Protein AF-A0A9E0UKV6-F1 (afdb_monomer_lite)

Sequence (242 aa):
MTNITERGGQEDALAAANQRLAAHLHNSPLAVIEFDAQFRIARWTDGARRLFGWTAAEVLGRAIDELHWVHEDDRESVRQVVADMLGDTRPRTRSVNRNYRKDGSIVHCEWYNSVIYDAQGRLTSVLSQVLDVSERKRAEEELAQARRLAEERAAELETLLQAVPAAVWIAHDAEARTILGNRTASEWLGLPLGAQASLTAPEDTRPTHFRVRQGGRELRGEEMPVQRAARGTEVRDFDIEI

Secondary structure (DSSP, 8-state):
--SSHHHHHHHHHHHHHHHHHHHHHHS-SSEEEEEETTSBEEEE-HHHHHHH---HHHHTT-BSGGGT-B-GGGHHHHHHHHHHHHTTS-SEEEEEEEEE-TTS-EEEEEEEEEEEE-TTS-EEEEEEEEEE-HHHHHHHHHHHHHHHHHHHHHHHHHHHHHH-SS--EEE-STT---EEE-HHHHHHHTPPTT-B--TTS-TTT---S---EETTEEPPTTTSHHHHHHTT----S---B-

Radius of gyration: 34.5 Å; chains: 1; bounding box: 69×36×106 Å

Structure (mmCIF, N/CA/C/O backbone):
data_AF-A0A9E0UKV6-F1
#
_entry.id   AF-A0A9E0UKV6-F1
#
loop_
_atom_site.group_PDB
_atom_site.id
_atom_site.type_symbol
_atom_site.label_atom_id
_atom_site.label_alt_id
_atom_site.label_comp_id
_atom_site.label_asym_id
_atom_site.label_entity_id
_atom_site.label_seq_id
_atom_site.pdbx_PDB_ins_code
_atom_site.Cartn_x
_atom_site.Cartn_y
_atom_site.Cartn_z
_atom_site.occupancy
_atom_site.B_iso_or_equiv
_atom_site.auth_seq_id
_atom_site.auth_comp_id
_atom_site.auth_asym_id
_atom_site.auth_atom_id
_atom_site.pdbx_PDB_model_num
ATOM 1 N N . MET A 1 1 ? -10.893 12.868 61.918 1.00 47.53 1 MET A N 1
ATOM 2 C CA . MET A 1 1 ? -11.817 13.610 61.030 1.00 47.53 1 MET A CA 1
ATOM 3 C C . MET A 1 1 ? -11.102 13.923 59.709 1.00 47.53 1 MET A C 1
ATOM 5 O O . MET A 1 1 ? -11.127 15.053 59.251 1.00 47.53 1 MET A O 1
ATOM 9 N N . THR A 1 2 ? -10.435 12.924 59.111 1.00 48.56 2 THR A N 1
ATOM 10 C CA . THR A 1 2 ? -9.376 13.145 58.096 1.00 48.56 2 THR A CA 1
ATOM 11 C C . THR A 1 2 ? -9.565 12.287 56.838 1.00 48.56 2 THR A C 1
ATOM 13 O O . THR A 1 2 ? -8.645 12.146 56.059 1.00 48.56 2 THR A O 1
ATOM 16 N N . ASN A 1 3 ? -10.744 11.691 56.626 1.00 54.19 3 ASN A N 1
ATOM 17 C CA . ASN A 1 3 ? -10.948 10.701 55.553 1.00 54.19 3 ASN A CA 1
ATOM 18 C C . ASN A 1 3 ? -11.963 11.145 54.473 1.00 54.19 3 ASN A C 1
ATOM 20 O O . ASN A 1 3 ? -12.197 10.435 53.506 1.00 54.19 3 ASN A O 1
ATOM 24 N N . ILE A 1 4 ? -12.592 12.320 54.622 1.00 52.75 4 ILE A N 1
ATOM 25 C CA . ILE A 1 4 ? -13.633 12.794 53.683 1.00 52.75 4 ILE A CA 1
ATOM 26 C C . ILE A 1 4 ? -13.034 13.714 52.606 1.00 52.75 4 ILE A C 1
ATOM 28 O O . ILE A 1 4 ? -13.417 13.634 51.443 1.00 52.75 4 ILE A O 1
ATOM 32 N N . THR A 1 5 ? -12.049 14.541 52.961 1.00 54.66 5 THR A N 1
ATOM 33 C CA . THR A 1 5 ? -11.417 15.506 52.047 1.00 54.66 5 THR A CA 1
ATOM 34 C C . THR A 1 5 ? -10.466 14.854 51.037 1.00 54.66 5 THR A C 1
ATOM 36 O O . THR A 1 5 ? -10.408 15.296 49.894 1.00 54.66 5 THR A O 1
ATOM 39 N N . GLU A 1 6 ? -9.760 13.782 51.416 1.00 58.12 6 GLU A N 1
ATOM 40 C CA . GLU A 1 6 ? -8.875 13.042 50.496 1.00 58.12 6 GLU A CA 1
ATOM 41 C C . GLU A 1 6 ? -9.658 12.246 49.445 1.00 58.12 6 GLU A C 1
ATOM 43 O O . GLU A 1 6 ? -9.277 12.228 48.275 1.00 58.12 6 GLU A O 1
ATOM 48 N N . ARG A 1 7 ? -10.789 11.644 49.836 1.00 56.53 7 ARG A N 1
ATOM 49 C CA . ARG A 1 7 ? -11.652 10.888 48.921 1.00 56.53 7 ARG A CA 1
ATOM 50 C C . ARG A 1 7 ? -12.303 11.786 47.866 1.00 56.53 7 ARG A C 1
ATOM 52 O O . ARG A 1 7 ? -12.284 11.436 46.691 1.00 56.53 7 ARG A O 1
ATOM 59 N N . GLY A 1 8 ? -12.797 12.962 48.266 1.00 62.19 8 GLY A N 1
ATOM 60 C CA . GLY A 1 8 ? -13.357 13.943 47.327 1.00 62.19 8 GLY A CA 1
ATOM 61 C C . GLY A 1 8 ? -12.322 14.453 46.317 1.00 62.19 8 GLY A C 1
ATOM 62 O O . GLY A 1 8 ? -12.598 14.503 45.124 1.00 62.19 8 GLY A O 1
ATOM 63 N N . GLY A 1 9 ? -11.089 14.726 46.763 1.00 71.94 9 GLY A N 1
ATOM 64 C CA . GLY A 1 9 ? -10.007 15.158 45.870 1.00 71.94 9 GLY A CA 1
ATOM 65 C C . GLY A 1 9 ? -9.560 14.089 44.862 1.00 71.94 9 GLY A C 1
ATOM 66 O O . GLY A 1 9 ? -9.201 14.425 43.734 1.00 71.94 9 GLY A O 1
ATOM 67 N N . GLN A 1 10 ? -9.601 12.805 45.238 1.00 68.69 10 GLN A N 1
ATOM 68 C CA . GLN A 1 10 ? -9.301 11.692 44.328 1.00 68.69 10 GLN A CA 1
ATOM 69 C C . GLN A 1 10 ? -10.413 11.458 43.299 1.00 68.69 10 GLN A C 1
ATOM 71 O O . GLN A 1 10 ? -10.112 11.230 42.128 1.00 68.69 10 GLN A O 1
ATOM 76 N N . GLU A 1 11 ? -11.680 11.533 43.713 1.00 73.75 11 GLU A N 1
ATOM 77 C CA . GLU A 1 11 ? -12.834 11.380 42.818 1.00 73.75 11 GLU A CA 1
ATOM 78 C C . GLU A 1 11 ? -12.885 12.519 41.779 1.00 73.75 11 GLU A C 1
ATOM 80 O O . GLU A 1 11 ? -13.039 12.249 40.585 1.00 73.75 11 GLU A O 1
ATOM 85 N N . ASP A 1 12 ? -12.623 13.763 42.190 1.00 77.00 12 ASP A N 1
ATOM 86 C CA . ASP A 1 12 ? -12.566 14.921 41.287 1.00 77.00 12 ASP A CA 1
ATOM 87 C C . ASP A 1 12 ? -11.371 14.860 40.321 1.00 77.00 12 ASP A C 1
ATOM 89 O O . ASP A 1 12 ? -11.506 15.139 39.125 1.00 77.00 12 ASP A O 1
ATOM 93 N N . ALA A 1 13 ? -10.193 14.449 40.805 1.00 73.69 13 ALA A N 1
ATOM 94 C CA . ALA A 1 13 ? -9.012 14.277 39.960 1.00 73.69 13 ALA A CA 1
ATOM 95 C C . ALA A 1 13 ? -9.211 13.164 38.918 1.00 73.69 13 ALA A C 1
ATOM 97 O O . ALA A 1 13 ? -8.809 13.319 37.760 1.00 73.69 13 ALA A O 1
ATOM 98 N N . LEU A 1 14 ? -9.865 12.063 39.304 1.00 75.44 14 LEU A N 1
ATOM 99 C CA . LEU A 1 14 ? -10.206 10.965 38.403 1.00 75.44 14 LEU A CA 1
ATOM 100 C C . LEU A 1 14 ? -11.241 11.399 37.358 1.00 75.44 14 LEU A C 1
ATOM 102 O O . LEU A 1 14 ? -11.077 11.102 36.173 1.00 75.44 14 LEU A O 1
ATOM 106 N N . ALA A 1 15 ? -12.270 12.143 37.767 1.00 75.94 15 ALA A N 1
ATOM 107 C CA . ALA A 1 15 ? -13.271 12.691 36.859 1.00 75.94 15 ALA A CA 1
ATOM 108 C C . ALA A 1 15 ? -12.639 13.644 35.830 1.00 75.94 15 ALA A C 1
ATOM 110 O O . ALA A 1 15 ? -12.872 13.494 34.628 1.00 75.94 15 ALA A O 1
ATOM 111 N N . ALA A 1 16 ? -11.772 14.560 36.272 1.00 73.00 16 ALA A N 1
ATOM 112 C CA . ALA A 1 16 ? -11.066 15.489 35.393 1.00 73.00 16 ALA A CA 1
ATOM 113 C C . ALA A 1 16 ? -10.114 14.769 34.419 1.00 73.00 16 ALA A C 1
ATOM 115 O O . ALA A 1 16 ? -10.070 15.100 33.230 1.00 73.00 16 ALA A O 1
ATOM 116 N N . ALA A 1 17 ? -9.376 13.756 34.889 1.00 70.31 17 ALA A N 1
ATOM 117 C CA . ALA A 1 17 ? -8.504 12.942 34.043 1.00 70.31 17 ALA A CA 1
ATOM 118 C C . ALA A 1 17 ? -9.301 12.167 32.979 1.00 70.31 17 ALA A C 1
ATOM 120 O O . ALA A 1 17 ? -8.947 12.202 31.797 1.00 70.31 17 ALA A O 1
ATOM 121 N N . ASN A 1 18 ? -10.417 11.545 33.369 1.00 73.31 18 ASN A N 1
ATOM 122 C CA . ASN A 1 18 ? -11.315 10.840 32.453 1.00 73.31 18 ASN A CA 1
ATOM 123 C C . ASN A 1 18 ? -11.929 11.780 31.414 1.00 73.31 18 ASN A C 1
ATOM 125 O O . ASN A 1 18 ? -11.996 11.435 30.234 1.00 73.31 18 ASN A O 1
ATOM 129 N N . GLN A 1 19 ? -12.328 12.985 31.821 1.00 70.94 19 GLN A N 1
ATOM 130 C CA . GLN A 1 19 ? -12.880 13.986 30.913 1.00 70.94 19 GLN A CA 1
ATOM 131 C C . GLN A 1 19 ? -11.836 14.447 29.886 1.00 70.94 19 GLN A C 1
ATOM 133 O O . GLN A 1 19 ? -12.142 14.579 28.699 1.00 70.94 19 GLN A O 1
ATOM 138 N N . ARG A 1 20 ? -10.578 14.617 30.311 1.00 71.19 20 ARG A N 1
ATOM 139 C CA . ARG A 1 20 ? -9.463 14.991 29.430 1.00 71.19 20 ARG A CA 1
ATOM 140 C C . ARG A 1 20 ? -9.133 13.886 28.426 1.00 71.19 20 ARG A C 1
ATOM 142 O O . ARG A 1 20 ? -9.003 14.163 27.236 1.00 71.19 20 ARG A O 1
ATOM 149 N N . LEU A 1 21 ? -9.065 12.634 28.880 1.00 68.31 21 LEU A N 1
ATOM 150 C CA . LEU A 1 21 ? -8.882 11.469 28.007 1.00 68.31 21 LEU A CA 1
ATOM 151 C C . LEU A 1 21 ? -10.038 11.330 27.009 1.00 68.31 21 LEU A C 1
ATOM 153 O O . LEU A 1 21 ? -9.803 11.136 25.817 1.00 68.31 21 LEU A O 1
ATOM 157 N N . ALA A 1 22 ? -11.281 11.501 27.465 1.00 66.88 22 ALA A N 1
ATOM 158 C CA . ALA A 1 22 ? -12.452 11.468 26.599 1.00 66.88 22 ALA A CA 1
ATOM 159 C C . ALA A 1 22 ? -12.400 12.559 25.519 1.00 66.88 22 ALA A C 1
ATOM 161 O O . ALA A 1 22 ? -12.694 12.258 24.365 1.00 66.88 22 ALA A O 1
ATOM 162 N N . ALA A 1 23 ? -11.975 13.781 25.860 1.00 63.56 23 ALA A N 1
ATOM 163 C CA . ALA A 1 23 ? -11.826 14.879 24.905 1.00 63.56 23 ALA A CA 1
ATOM 164 C C . ALA A 1 23 ? -10.747 14.596 23.843 1.00 63.56 23 ALA A C 1
ATOM 166 O O . ALA A 1 23 ? -10.981 14.819 22.655 1.00 63.56 23 ALA A O 1
ATOM 167 N N . HIS A 1 24 ? -9.593 14.049 24.241 1.00 64.12 24 HIS A N 1
ATOM 168 C CA . HIS A 1 24 ? -8.540 13.659 23.297 1.00 64.12 24 HIS A CA 1
ATOM 169 C C . HIS A 1 24 ? -8.987 12.539 22.349 1.00 64.12 24 HIS A C 1
ATOM 171 O O . HIS A 1 24 ? -8.683 12.591 21.160 1.00 64.12 24 HIS A O 1
ATOM 177 N N . LEU A 1 25 ? -9.759 11.567 22.844 1.00 63.19 25 LEU A N 1
ATOM 178 C CA . LEU A 1 25 ? -10.337 10.514 22.006 1.00 63.19 25 LEU A CA 1
ATOM 179 C C . LEU A 1 25 ? -11.419 11.051 21.057 1.00 63.19 25 LEU A C 1
ATOM 181 O O . LEU A 1 25 ? -11.515 10.584 19.927 1.00 63.19 25 LEU A O 1
ATOM 185 N N . HIS A 1 26 ? -12.226 12.025 21.490 1.00 58.97 26 HIS A N 1
ATOM 186 C CA . HIS A 1 26 ? -13.313 12.585 20.678 1.00 58.97 26 HIS A CA 1
ATOM 187 C C . HIS A 1 26 ? -12.812 13.491 19.544 1.00 58.97 26 HIS A C 1
ATOM 189 O O . HIS A 1 26 ? -13.389 13.492 18.459 1.00 58.97 26 HIS A O 1
ATOM 195 N N . ASN A 1 27 ? -11.713 14.215 19.778 1.00 59.09 27 ASN A N 1
ATOM 196 C CA . ASN A 1 27 ? -11.061 15.058 18.771 1.00 59.09 27 ASN A CA 1
ATOM 197 C C . ASN A 1 27 ? -10.031 14.302 17.919 1.00 59.09 27 ASN A C 1
ATOM 199 O O . ASN A 1 27 ? -9.416 14.898 17.035 1.00 59.09 27 ASN A O 1
ATOM 203 N N . SER A 1 28 ? -9.824 13.006 18.171 1.00 62.47 28 SER A N 1
ATOM 204 C CA . SER A 1 28 ? -8.948 12.192 17.337 1.00 62.47 28 SER A CA 1
ATOM 205 C C . SER A 1 28 ? -9.582 12.000 15.953 1.00 62.47 28 SER A C 1
ATOM 207 O O . SER A 1 28 ? -10.763 11.647 15.858 1.00 62.47 28 SER A O 1
ATOM 209 N N . PRO A 1 29 ? -8.831 12.194 14.854 1.00 66.00 29 PRO A N 1
ATOM 210 C CA . PRO A 1 29 ? -9.311 11.845 13.520 1.00 66.00 29 PRO A CA 1
ATOM 211 C C . PRO A 1 29 ? -9.510 10.329 13.361 1.00 66.00 29 PRO A C 1
ATOM 213 O O . PRO A 1 29 ? -10.209 9.907 12.441 1.00 66.00 29 PRO A O 1
ATOM 216 N N . LEU A 1 30 ? -8.935 9.524 14.262 1.00 83.56 30 LEU A N 1
ATOM 217 C CA . LEU A 1 30 ? -9.054 8.071 14.265 1.00 83.56 30 LEU A CA 1
ATOM 218 C C . LEU A 1 30 ? -10.432 7.621 14.752 1.00 83.56 30 LEU A C 1
ATOM 220 O O . LEU A 1 30 ? -11.001 8.157 15.707 1.00 83.56 30 LEU A O 1
ATOM 224 N N . ALA A 1 31 ? -10.949 6.576 14.116 1.00 93.44 31 ALA A N 1
ATOM 225 C CA . ALA A 1 31 ? -12.103 5.864 14.631 1.00 93.44 31 ALA A CA 1
ATOM 226 C C . ALA A 1 31 ? -11.693 5.081 15.881 1.00 93.44 31 ALA A C 1
ATOM 228 O O . ALA A 1 31 ? -10.657 4.419 15.894 1.00 93.44 31 ALA A O 1
ATOM 229 N N . VAL A 1 32 ? -12.506 5.163 16.933 1.00 94.00 32 VAL A N 1
ATOM 230 C CA . VAL A 1 32 ? -12.277 4.431 18.180 1.00 94.00 32 VAL A CA 1
ATOM 231 C C . VAL A 1 32 ? -13.549 3.686 18.537 1.00 94.00 32 VAL A C 1
ATOM 233 O O . VAL A 1 32 ? -14.640 4.266 18.569 1.00 94.00 32 VAL A O 1
ATOM 236 N N . ILE A 1 33 ? -13.391 2.394 18.788 1.00 95.12 33 ILE A N 1
ATOM 237 C CA . ILE A 1 33 ? -14.469 1.466 19.101 1.00 95.12 33 ILE A CA 1
ATOM 238 C C . ILE A 1 33 ? -14.057 0.701 20.349 1.00 95.12 33 ILE A C 1
ATOM 240 O O . ILE A 1 33 ? -12.916 0.256 20.457 1.00 95.12 33 ILE A O 1
ATOM 244 N N . GLU A 1 34 ? -14.972 0.569 21.299 1.00 95.44 34 GLU A N 1
ATOM 245 C CA . GLU A 1 34 ? -14.769 -0.279 22.471 1.00 95.44 34 GLU A CA 1
ATOM 246 C C . GLU A 1 34 ? -15.778 -1.414 22.433 1.00 95.44 34 GLU A C 1
ATOM 248 O O . GLU A 1 34 ? -16.964 -1.175 22.191 1.00 95.44 34 GLU A O 1
ATOM 253 N N . PHE A 1 35 ? -15.303 -2.629 22.676 1.00 94.94 35 PHE A N 1
ATOM 254 C CA . PHE A 1 35 ? -16.130 -3.816 22.824 1.00 94.94 35 PHE A CA 1
ATOM 255 C C . PHE A 1 35 ? -16.146 -4.249 24.286 1.00 94.94 35 PHE A C 1
ATOM 257 O O . PHE A 1 35 ? -15.109 -4.196 24.945 1.00 94.94 35 PHE A O 1
ATOM 264 N N . ASP A 1 36 ? -17.298 -4.675 24.793 1.00 94.19 36 ASP A N 1
ATOM 265 C CA . ASP A 1 36 ? -17.401 -5.264 26.127 1.00 94.19 36 ASP A CA 1
ATOM 266 C C . ASP A 1 36 ? -16.810 -6.687 26.179 1.00 94.19 36 ASP A C 1
ATOM 268 O O . ASP A 1 36 ? -16.331 -7.238 25.184 1.00 94.19 36 ASP A O 1
ATOM 272 N N . ALA A 1 37 ? -16.855 -7.306 27.359 1.00 90.69 37 ALA A N 1
ATOM 273 C CA . ALA A 1 37 ? -16.376 -8.669 27.575 1.00 90.69 37 ALA A CA 1
ATOM 274 C C . ALA A 1 37 ? -17.135 -9.745 26.764 1.00 90.69 37 ALA A C 1
ATOM 276 O O . ALA A 1 37 ? -16.675 -10.883 26.682 1.00 90.69 37 ALA A O 1
ATOM 277 N N . GLN A 1 38 ? -18.286 -9.412 26.169 1.00 89.50 38 GLN A N 1
ATOM 278 C CA . GLN A 1 38 ? -19.060 -10.273 25.270 1.00 89.50 38 GLN A CA 1
ATOM 279 C C . GLN A 1 38 ? -18.836 -9.917 23.791 1.00 89.50 38 GLN A C 1
ATOM 281 O O . GLN A 1 38 ? -19.559 -10.417 22.928 1.00 89.50 38 GLN A O 1
ATOM 286 N N . PHE A 1 39 ? -17.841 -9.077 23.486 1.00 89.44 39 PHE A N 1
ATOM 287 C CA . PHE A 1 39 ? -17.540 -8.581 22.141 1.00 89.44 39 PHE A CA 1
ATOM 288 C C . PHE A 1 39 ? -18.695 -7.818 21.479 1.00 89.44 39 PHE A C 1
ATOM 290 O O . PHE A 1 39 ? -18.803 -7.754 20.250 1.00 89.44 39 PHE A O 1
ATOM 297 N N . ARG A 1 40 ? -19.555 -7.196 22.289 1.00 93.56 40 ARG A N 1
ATOM 298 C CA . ARG A 1 40 ? -20.586 -6.274 21.811 1.00 93.56 40 ARG A CA 1
ATOM 299 C C . ARG A 1 40 ? -20.059 -4.851 21.856 1.00 93.56 40 ARG A C 1
ATOM 301 O O . ARG A 1 40 ? -19.271 -4.494 22.726 1.00 93.56 40 ARG A O 1
ATOM 308 N N . ILE A 1 41 ? -20.477 -4.024 20.903 1.00 96.38 41 ILE A N 1
ATOM 309 C CA . ILE A 1 41 ? -19.995 -2.642 20.803 1.00 96.38 41 ILE A CA 1
ATOM 310 C C . ILE A 1 41 ? -20.514 -1.839 22.005 1.00 96.38 41 ILE A C 1
ATOM 312 O O . ILE A 1 41 ? -21.706 -1.562 22.109 1.00 96.38 41 ILE A O 1
ATOM 316 N N . ALA A 1 42 ? -19.612 -1.439 22.896 1.00 96.19 42 ALA A N 1
ATOM 317 C CA . ALA A 1 42 ? -19.893 -0.633 24.082 1.00 96.19 42 ALA A CA 1
ATOM 318 C C . ALA A 1 42 ? -19.661 0.866 23.837 1.00 96.19 42 ALA A C 1
ATOM 320 O O . ALA A 1 42 ? -20.292 1.712 24.473 1.00 96.19 42 ALA A O 1
ATOM 321 N N . ARG A 1 43 ? -18.778 1.215 22.892 1.00 94.50 43 ARG A N 1
ATOM 322 C CA . ARG A 1 43 ? -18.482 2.608 22.536 1.00 94.50 43 ARG A CA 1
ATOM 323 C C . ARG A 1 43 ? -18.258 2.775 21.043 1.00 94.50 43 ARG A C 1
ATOM 325 O O . ARG A 1 43 ? -17.583 1.969 20.412 1.00 94.50 43 ARG A O 1
ATOM 332 N N . TRP A 1 44 ? -18.761 3.888 20.515 1.00 94.75 44 TRP A N 1
ATOM 333 C CA . TRP A 1 44 ? -18.648 4.262 19.109 1.00 94.75 44 TRP A CA 1
ATOM 334 C C . TRP A 1 44 ? -18.383 5.765 18.983 1.00 94.75 44 TRP A C 1
ATOM 336 O O . TRP A 1 44 ? -19.252 6.572 19.314 1.00 94.75 44 TRP A O 1
ATOM 346 N N . THR A 1 45 ? -17.178 6.166 18.564 1.00 93.38 45 THR A N 1
ATOM 347 C CA . THR A 1 45 ? -16.850 7.595 18.412 1.00 93.38 45 THR A CA 1
ATOM 348 C C . THR A 1 45 ? -17.367 8.187 17.103 1.00 93.38 45 THR A C 1
ATOM 350 O O . THR A 1 45 ? -17.684 7.481 16.146 1.00 93.38 45 THR A O 1
ATOM 353 N N . ASP A 1 46 ? -17.382 9.519 17.021 1.00 91.06 46 ASP A N 1
ATOM 354 C CA . ASP A 1 46 ? -17.690 10.229 15.779 1.00 91.06 46 ASP A CA 1
ATOM 355 C C . ASP A 1 46 ? -16.725 9.883 14.633 1.00 91.06 46 ASP A C 1
ATOM 357 O O . ASP A 1 46 ? -17.130 9.871 13.470 1.00 91.06 46 ASP A O 1
ATOM 361 N N . GLY A 1 47 ? -15.467 9.547 14.943 1.00 92.25 47 GLY A N 1
ATOM 362 C CA . GLY A 1 47 ? -14.522 9.004 13.965 1.00 92.25 47 GLY A CA 1
ATOM 363 C C . GLY A 1 47 ? -15.009 7.688 13.356 1.00 92.25 47 GLY A C 1
ATOM 364 O O . GLY A 1 47 ? -14.992 7.541 12.136 1.00 92.25 47 GLY A O 1
ATOM 365 N N . ALA A 1 48 ? -15.530 6.768 14.176 1.00 94.44 48 ALA A N 1
ATOM 366 C CA . ALA A 1 48 ? -16.093 5.502 13.703 1.00 94.44 48 ALA A CA 1
ATOM 367 C C . ALA A 1 48 ? -17.359 5.720 12.858 1.00 94.44 48 ALA A C 1
ATOM 369 O O . ALA A 1 48 ? -17.509 5.108 11.800 1.00 94.44 48 ALA A O 1
ATOM 370 N N . ARG A 1 49 ? -18.220 6.668 13.253 1.00 94.50 49 ARG A N 1
ATOM 371 C CA . ARG A 1 49 ? -19.383 7.077 12.448 1.00 94.50 49 ARG A CA 1
ATOM 372 C C . ARG A 1 49 ? -18.978 7.608 11.076 1.00 94.50 49 ARG A C 1
ATOM 374 O O . ARG A 1 49 ? -19.588 7.218 10.087 1.00 94.50 49 ARG A O 1
ATOM 381 N N . ARG A 1 50 ? -17.968 8.482 10.996 1.00 93.56 50 ARG A N 1
ATOM 382 C CA . ARG A 1 50 ? -17.467 9.005 9.711 1.00 93.56 50 ARG A CA 1
ATOM 383 C C . ARG A 1 50 ? -16.857 7.906 8.843 1.00 93.56 50 ARG A C 1
ATOM 385 O O . ARG A 1 50 ? -17.095 7.897 7.644 1.00 93.56 50 ARG A O 1
ATOM 392 N N . LEU A 1 51 ? -16.100 6.991 9.449 1.00 94.50 51 LEU A N 1
ATOM 393 C CA . LEU A 1 51 ? -15.407 5.921 8.735 1.00 94.50 51 LEU A CA 1
ATOM 394 C C . LEU A 1 51 ? -16.368 4.864 8.172 1.00 94.50 51 LEU A C 1
ATOM 396 O O . LEU A 1 51 ? -16.257 4.490 7.005 1.00 94.50 51 LEU A O 1
ATOM 400 N N . PHE A 1 52 ? -17.309 4.389 8.992 1.00 95.38 52 PHE A N 1
ATOM 401 C CA . PHE A 1 52 ? -18.173 3.254 8.649 1.00 95.38 52 PHE A CA 1
ATOM 402 C C . PHE A 1 52 ? -19.603 3.642 8.257 1.00 95.38 52 PHE A C 1
ATOM 404 O O . PHE A 1 52 ? -20.336 2.807 7.734 1.00 95.38 52 PHE A O 1
ATOM 411 N N . GLY A 1 53 ? -20.033 4.879 8.514 1.00 95.44 53 GLY A N 1
ATOM 412 C CA . GLY A 1 53 ? -21.368 5.382 8.165 1.00 95.44 53 GLY A CA 1
ATOM 413 C C . GLY A 1 53 ? -22.494 4.986 9.129 1.00 95.44 53 GLY A C 1
ATOM 414 O O . GLY A 1 53 ? -23.616 5.473 8.988 1.00 95.44 53 GLY A O 1
ATOM 415 N N . TRP A 1 54 ? -22.217 4.140 10.123 1.00 95.50 54 TRP A N 1
ATOM 416 C CA . TRP A 1 54 ? -23.185 3.750 11.150 1.00 95.50 54 TRP A CA 1
ATOM 417 C C . TRP A 1 54 ? -23.220 4.745 12.307 1.00 95.50 54 TRP A C 1
ATOM 419 O O . TRP A 1 54 ? -22.185 5.241 12.763 1.00 95.50 54 TRP A O 1
ATOM 429 N N . THR A 1 55 ? -24.415 5.024 12.818 1.00 95.69 55 THR A N 1
ATOM 430 C CA . THR A 1 55 ? -24.575 5.817 14.042 1.00 95.69 55 THR A CA 1
ATOM 431 C C . THR A 1 55 ? -24.399 4.940 15.279 1.00 95.69 55 THR A C 1
ATOM 433 O O . THR A 1 55 ? -24.659 3.741 15.236 1.00 95.69 55 THR A O 1
ATOM 436 N N . ALA A 1 56 ? -24.011 5.538 16.411 1.00 95.31 56 ALA A N 1
ATOM 437 C CA . ALA A 1 56 ? -23.878 4.807 17.673 1.00 95.31 56 ALA A CA 1
ATOM 438 C C . ALA A 1 56 ? -25.181 4.075 18.056 1.00 95.31 56 ALA A C 1
ATOM 440 O O . ALA A 1 56 ? -25.144 2.916 18.453 1.00 95.31 56 ALA A O 1
ATOM 441 N N . ALA A 1 57 ? -26.340 4.709 17.846 1.00 96.00 57 ALA A N 1
ATOM 442 C CA . ALA A 1 57 ? -27.649 4.120 18.134 1.00 96.00 57 ALA A CA 1
ATOM 443 C C . ALA A 1 57 ? -27.945 2.833 17.338 1.00 96.00 57 ALA A C 1
ATOM 445 O O . ALA A 1 57 ? -28.739 2.013 17.783 1.00 96.00 57 ALA A O 1
ATOM 446 N N . GLU A 1 58 ? -27.315 2.640 16.177 1.00 94.88 58 GLU A N 1
ATOM 447 C CA . GLU A 1 58 ? -27.538 1.473 15.312 1.00 94.88 58 GLU A CA 1
ATOM 448 C C . GLU A 1 58 ? -26.632 0.282 15.644 1.00 94.88 58 GLU A C 1
ATOM 450 O O . GLU A 1 58 ? -26.908 -0.836 15.197 1.00 94.88 58 GLU A O 1
ATOM 455 N N . VAL A 1 59 ? -25.539 0.523 16.377 1.00 96.19 59 VAL A N 1
ATOM 456 C CA . VAL A 1 59 ? -24.458 -0.457 16.579 1.00 96.19 59 VAL A CA 1
ATOM 457 C C . VAL A 1 59 ? -24.199 -0.797 18.040 1.00 96.19 59 VAL A C 1
ATOM 459 O O . VAL A 1 59 ? -23.738 -1.900 18.315 1.00 96.19 59 VAL A O 1
ATOM 462 N N . LEU A 1 60 ? -24.499 0.104 18.981 1.00 96.44 60 LEU A N 1
ATOM 463 C CA . LEU A 1 60 ? -24.289 -0.153 20.406 1.00 96.44 60 LEU A CA 1
ATOM 464 C C . LEU A 1 60 ? -25.057 -1.407 20.860 1.00 96.44 60 LEU A C 1
ATOM 466 O O . LEU A 1 60 ? -26.226 -1.593 20.528 1.00 96.44 60 LEU A O 1
ATOM 470 N N . GLY A 1 61 ? -24.381 -2.276 21.612 1.00 95.00 61 GLY A N 1
ATOM 471 C CA . GLY A 1 61 ? -24.904 -3.552 22.107 1.00 95.00 61 GLY A CA 1
ATOM 472 C C . GLY A 1 61 ? -24.935 -4.691 21.080 1.00 95.00 61 GLY A C 1
ATOM 473 O O . GLY A 1 61 ? -25.228 -5.831 21.446 1.00 95.00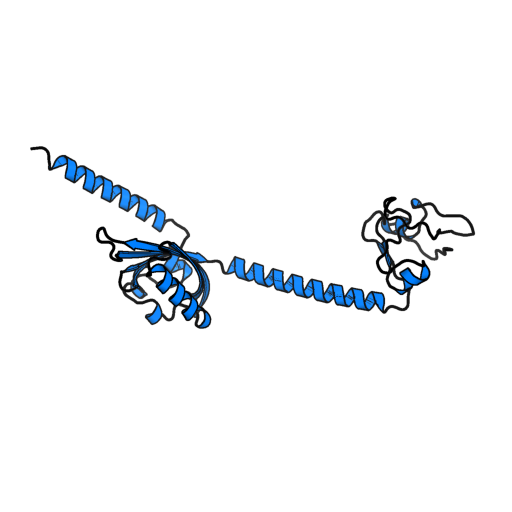 61 GLY A O 1
ATOM 474 N N . ARG A 1 62 ? -24.609 -4.437 19.809 1.00 94.94 62 ARG A N 1
ATOM 475 C CA . ARG A 1 62 ? -24.573 -5.479 18.772 1.00 94.94 62 ARG A CA 1
ATOM 476 C C . ARG A 1 62 ? -23.217 -6.160 18.725 1.00 94.94 62 ARG A C 1
ATOM 478 O O . ARG A 1 62 ? -22.185 -5.528 18.962 1.00 94.94 62 ARG A O 1
ATOM 485 N N . ALA A 1 63 ? -23.228 -7.447 18.400 1.00 89.06 63 ALA A N 1
ATOM 486 C CA . ALA A 1 63 ? -22.006 -8.174 18.082 1.00 89.06 63 ALA A CA 1
ATOM 487 C C . ALA A 1 63 ? -21.548 -7.849 16.650 1.00 89.06 63 ALA A C 1
ATOM 489 O O . ALA A 1 63 ? -22.363 -7.551 15.775 1.00 89.06 63 ALA A O 1
ATOM 490 N N . ILE A 1 64 ? -20.242 -7.944 16.398 1.00 81.12 64 ILE A N 1
ATOM 491 C CA . ILE A 1 64 ? -19.640 -7.690 15.075 1.00 81.12 64 ILE A CA 1
ATOM 492 C C . ILE A 1 64 ? -20.275 -8.567 13.982 1.00 81.12 64 ILE A C 1
ATOM 494 O O . ILE A 1 64 ? -20.575 -8.083 12.887 1.00 81.12 64 ILE A O 1
ATOM 498 N N . ASP A 1 65 ? -20.528 -9.838 14.297 1.00 82.56 65 ASP A N 1
ATOM 499 C CA . ASP A 1 65 ? -21.090 -10.805 13.352 1.00 82.56 65 ASP A CA 1
ATOM 500 C C . ASP A 1 65 ? -22.539 -10.468 12.960 1.00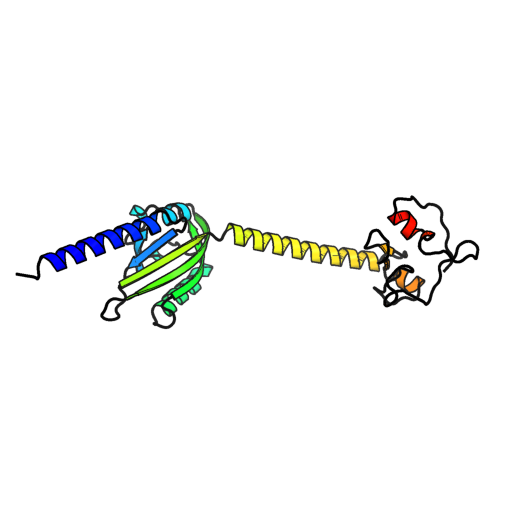 82.56 65 ASP A C 1
ATOM 502 O O . ASP A 1 65 ? -22.922 -10.656 11.807 1.00 82.56 65 ASP A O 1
ATOM 506 N N . GLU A 1 66 ? -23.324 -9.876 13.871 1.00 88.12 66 GLU A N 1
ATOM 507 C CA . GLU A 1 66 ? -24.711 -9.442 13.617 1.00 88.12 66 GLU A CA 1
ATOM 508 C C . GLU A 1 66 ? -24.795 -8.283 12.606 1.00 88.12 66 GLU A C 1
ATOM 510 O O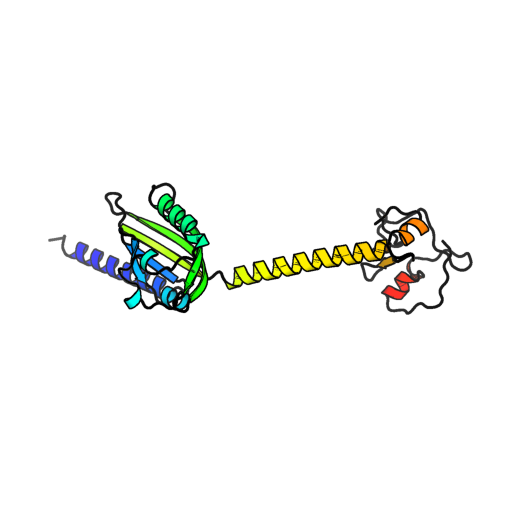 . GLU A 1 66 ? -25.875 -7.970 12.098 1.00 88.12 66 GLU A O 1
ATOM 515 N N . LEU A 1 67 ? -23.681 -7.591 12.356 1.00 85.88 67 LEU A N 1
ATOM 516 C CA . LEU A 1 67 ? -23.589 -6.459 11.434 1.00 85.88 67 LEU A CA 1
ATOM 517 C C . LEU A 1 67 ? -23.086 -6.865 10.042 1.00 85.88 67 LEU A C 1
ATOM 519 O O . LEU A 1 67 ? -23.091 -6.024 9.147 1.00 85.88 67 LEU A O 1
ATOM 523 N N . HIS A 1 68 ? -22.622 -8.110 9.859 1.00 87.06 68 HIS A N 1
ATOM 524 C CA . HIS A 1 68 ? -21.881 -8.540 8.663 1.00 87.06 68 HIS A CA 1
ATOM 525 C C . HIS A 1 68 ? -20.772 -7.550 8.267 1.00 87.06 68 HIS A C 1
ATOM 527 O O . HIS A 1 68 ? -20.524 -7.289 7.095 1.00 87.06 68 HIS A O 1
ATOM 533 N N . TRP A 1 69 ? -20.119 -6.968 9.270 1.00 91.38 69 TRP A N 1
ATOM 534 C CA . TRP A 1 69 ? -19.257 -5.803 9.106 1.00 91.38 69 TRP A CA 1
ATOM 535 C C . TRP A 1 69 ? -17.867 -6.131 8.552 1.00 91.38 69 TRP A C 1
ATOM 537 O O . TRP A 1 69 ? -17.191 -5.257 8.013 1.00 91.38 69 TRP A O 1
ATOM 547 N N . VAL A 1 70 ? -17.423 -7.380 8.680 1.00 95.12 70 VAL A N 1
ATOM 548 C CA . VAL A 1 70 ? -16.134 -7.862 8.166 1.00 95.12 70 VAL A CA 1
ATOM 549 C C . VAL A 1 70 ? -16.343 -8.508 6.799 1.00 95.12 70 VAL A C 1
ATOM 551 O O . VAL A 1 70 ? -17.248 -9.337 6.635 1.00 95.12 70 VAL A O 1
ATOM 554 N N . HIS A 1 71 ? -15.486 -8.141 5.842 1.00 96.38 71 HIS A N 1
ATOM 555 C CA . HIS A 1 71 ? -15.464 -8.745 4.511 1.00 96.38 71 HIS A CA 1
ATOM 556 C C . HIS A 1 71 ? -15.303 -10.264 4.609 1.00 96.38 71 HIS A C 1
ATOM 558 O O . HIS A 1 71 ? -14.521 -10.755 5.420 1.00 96.38 71 HIS A O 1
ATOM 564 N N . GLU A 1 72 ? -16.035 -11.007 3.788 1.00 95.00 72 GLU A N 1
ATOM 565 C CA . GLU A 1 72 ? -16.167 -12.464 3.831 1.00 95.00 72 GLU A CA 1
ATOM 566 C C . GLU A 1 72 ? -14.825 -13.201 3.905 1.00 95.00 72 GLU A C 1
ATOM 568 O O . GLU A 1 72 ? -14.630 -13.976 4.841 1.00 95.00 72 GLU A O 1
ATOM 573 N N . ASP A 1 73 ? -13.885 -12.904 3.005 1.00 96.62 73 ASP A N 1
ATOM 574 C CA . ASP A 1 73 ? -12.566 -13.557 2.987 1.00 96.62 73 ASP A CA 1
ATOM 575 C C . ASP A 1 73 ? -11.714 -13.250 4.227 1.00 96.62 73 ASP A C 1
ATOM 577 O O . ASP A 1 73 ? -10.799 -14.000 4.561 1.00 96.62 73 ASP A O 1
ATOM 581 N N . ASP A 1 74 ? -11.999 -12.145 4.918 1.00 96.19 74 ASP A N 1
ATOM 582 C CA . ASP A 1 74 ? -11.179 -11.674 6.031 1.00 96.19 74 ASP A CA 1
ATOM 583 C C . ASP A 1 74 ? -11.729 -12.155 7.388 1.00 96.19 74 ASP A C 1
ATOM 585 O O . ASP A 1 74 ? -11.057 -12.014 8.412 1.00 96.19 74 ASP A O 1
ATOM 589 N N . ARG A 1 75 ? -12.926 -12.768 7.420 1.00 92.94 75 ARG A N 1
ATOM 590 C CA . ARG A 1 75 ? -13.597 -13.217 8.656 1.00 92.94 75 ARG A CA 1
ATOM 591 C C . ARG A 1 75 ? -12.767 -14.210 9.462 1.00 92.94 75 ARG A C 1
ATOM 593 O O . ARG A 1 75 ? -12.727 -14.107 10.685 1.00 92.94 75 ARG A O 1
ATOM 600 N N . GLU A 1 76 ? -12.108 -15.157 8.796 1.00 92.56 76 GLU A N 1
ATOM 601 C CA . GLU A 1 76 ? -11.278 -16.157 9.480 1.00 92.56 76 GLU A CA 1
ATOM 602 C C . GLU A 1 76 ? -10.050 -15.515 10.128 1.00 92.56 76 GLU A C 1
ATOM 604 O O . GLU A 1 76 ? -9.768 -15.739 11.303 1.00 92.56 76 GLU A O 1
ATOM 609 N N . SER A 1 77 ? -9.373 -14.637 9.385 1.00 92.94 77 SER A N 1
ATOM 610 C CA . SER A 1 77 ? -8.220 -13.884 9.882 1.00 92.94 77 SER A CA 1
ATOM 611 C C . SER A 1 77 ? -8.593 -13.035 11.100 1.00 92.94 77 SER A C 1
ATOM 613 O O . SER A 1 77 ? -7.914 -13.076 12.125 1.00 92.94 77 SER A O 1
ATOM 615 N N . VAL A 1 78 ? -9.725 -12.324 11.038 1.00 92.19 78 VAL A N 1
ATOM 616 C CA . VAL A 1 78 ? -10.217 -11.520 12.165 1.00 92.19 78 VAL A CA 1
ATOM 617 C C . VAL A 1 78 ? -10.561 -12.399 13.371 1.00 92.19 78 VAL A C 1
ATOM 619 O O . VAL A 1 78 ? -10.193 -12.050 14.493 1.00 92.19 78 VAL A O 1
ATOM 622 N N . ARG A 1 79 ? -11.200 -13.560 13.171 1.00 90.19 79 ARG A N 1
ATOM 623 C CA . ARG A 1 79 ? -11.484 -14.500 14.267 1.00 90.19 79 ARG A CA 1
ATOM 624 C C . ARG A 1 79 ? -10.202 -14.985 14.941 1.00 90.19 79 ARG A C 1
ATOM 626 O O . ARG A 1 79 ? -10.154 -15.027 16.169 1.00 90.19 79 ARG A O 1
ATOM 633 N N . GLN A 1 80 ? -9.164 -15.292 14.164 1.00 90.06 80 GLN A N 1
ATOM 634 C CA . GLN A 1 80 ? -7.868 -15.692 14.711 1.00 90.06 80 GLN A CA 1
ATOM 635 C C . GLN A 1 80 ? -7.216 -14.559 15.511 1.00 90.06 80 GLN A C 1
ATOM 637 O O . GLN A 1 80 ? -6.732 -14.792 16.614 1.00 90.06 80 GLN A O 1
ATOM 642 N N . VAL A 1 81 ? -7.268 -13.318 15.013 1.00 89.56 81 VAL A N 1
ATOM 643 C CA . VAL A 1 81 ? -6.761 -12.140 15.739 1.00 89.56 81 VAL A CA 1
ATOM 644 C C . VAL A 1 81 ? -7.469 -11.972 17.085 1.00 89.56 81 VAL A C 1
ATOM 646 O O . VAL A 1 81 ? -6.812 -11.689 18.087 1.00 89.56 81 VAL A O 1
ATOM 649 N N . VAL A 1 82 ? -8.791 -12.164 17.127 1.00 87.94 82 VAL A N 1
ATOM 650 C CA . VAL A 1 82 ? -9.569 -12.123 18.374 1.00 87.94 82 VAL A CA 1
ATOM 651 C C . VAL A 1 82 ? -9.164 -13.265 19.311 1.00 87.94 82 VAL A C 1
ATOM 653 O O . VAL A 1 82 ? -8.942 -13.022 20.497 1.00 87.94 82 VAL A O 1
ATOM 656 N N . ALA A 1 83 ? -9.018 -14.488 18.798 1.00 87.38 83 ALA A N 1
ATOM 657 C CA . ALA A 1 83 ? -8.615 -15.648 19.593 1.00 87.38 83 ALA A CA 1
ATOM 658 C C . ALA A 1 83 ? -7.214 -15.478 20.211 1.00 87.38 83 ALA A C 1
ATOM 660 O O . ALA A 1 83 ? -7.049 -15.683 21.413 1.00 87.38 83 ALA A O 1
ATOM 661 N N . ASP A 1 84 ? -6.228 -15.037 19.427 1.00 86.12 84 ASP A N 1
ATOM 662 C CA . ASP A 1 84 ? -4.851 -14.797 19.886 1.00 86.12 84 ASP A CA 1
ATOM 663 C C . ASP A 1 84 ? -4.799 -13.722 20.979 1.00 86.12 84 ASP A C 1
ATOM 665 O O . ASP A 1 84 ? -4.073 -13.837 21.974 1.00 86.12 84 ASP A O 1
ATOM 669 N N . MET A 1 85 ? -5.597 -12.671 20.794 1.00 83.44 85 MET A N 1
ATOM 670 C CA . MET A 1 85 ? -5.700 -11.556 21.721 1.00 83.44 85 MET A CA 1
ATOM 671 C C . MET A 1 85 ? -6.291 -11.987 23.075 1.00 83.44 85 MET A C 1
ATOM 673 O O . MET A 1 85 ? -5.831 -11.515 24.113 1.00 83.44 85 MET A O 1
ATOM 677 N N . LEU A 1 86 ? -7.270 -12.900 23.072 1.00 81.81 86 LEU A N 1
ATOM 678 C CA . LEU A 1 86 ? -7.903 -13.441 24.281 1.00 81.81 86 LEU A CA 1
ATOM 679 C C . LEU A 1 86 ? -7.116 -14.572 24.949 1.00 81.81 86 LEU A C 1
ATOM 681 O O . LEU A 1 86 ? -7.240 -14.766 26.154 1.00 81.81 86 LEU A O 1
ATOM 685 N N . GLY A 1 87 ? -6.307 -15.316 24.195 1.00 78.31 87 GLY A N 1
ATOM 686 C CA . GLY A 1 87 ? -5.478 -16.410 24.710 1.00 78.31 87 GLY A CA 1
ATOM 687 C C . GLY A 1 87 ? -4.244 -15.960 25.501 1.00 78.31 87 GLY A C 1
ATOM 688 O O . GLY A 1 87 ? -3.317 -16.747 25.655 1.00 78.31 87 GLY A O 1
ATOM 689 N N . ASP A 1 88 ? -4.197 -14.693 25.929 1.00 65.50 88 ASP A N 1
ATOM 690 C CA . ASP A 1 88 ? -3.092 -14.035 26.648 1.00 65.50 88 ASP A CA 1
ATOM 691 C C . ASP A 1 88 ? -1.729 -14.067 25.923 1.00 65.50 88 ASP A C 1
ATOM 693 O O . ASP A 1 88 ? -0.676 -13.784 26.488 1.00 65.50 88 ASP A O 1
ATOM 697 N N . THR A 1 89 ? -1.729 -14.383 24.624 1.00 62.62 89 THR A N 1
ATOM 698 C CA . THR A 1 89 ? -0.495 -14.411 23.825 1.00 62.62 89 THR A CA 1
ATOM 699 C C . THR A 1 89 ? -0.112 -13.031 23.300 1.00 62.62 89 THR A C 1
ATOM 701 O O . THR A 1 89 ? 1.076 -12.761 23.108 1.00 62.62 89 THR A O 1
ATOM 704 N N . ARG A 1 90 ? -1.095 -12.147 23.049 1.00 72.31 90 ARG A N 1
ATOM 705 C CA . ARG A 1 90 ? -0.887 -10.800 22.482 1.00 72.31 90 ARG A CA 1
ATOM 706 C C . ARG A 1 90 ? -1.955 -9.802 22.968 1.00 72.31 90 ARG A C 1
ATOM 708 O O . ARG A 1 90 ? -2.876 -9.489 22.215 1.00 72.31 90 ARG A O 1
ATOM 715 N N . PRO A 1 91 ? -1.816 -9.212 24.172 1.00 76.06 91 PRO A N 1
ATOM 716 C CA . PRO A 1 91 ? -2.784 -8.236 24.703 1.00 76.06 91 PRO A CA 1
ATOM 717 C C . PRO A 1 91 ? -2.858 -6.939 23.879 1.00 76.06 91 PRO A C 1
ATOM 719 O O . PRO A 1 91 ? -3.760 -6.121 24.060 1.00 76.06 91 PRO A O 1
ATOM 722 N N . ARG A 1 92 ? -1.900 -6.742 22.966 1.00 85.75 92 ARG A N 1
ATOM 723 C CA . ARG A 1 92 ? -1.907 -5.710 21.935 1.00 85.75 92 ARG A CA 1
ATOM 724 C C . ARG A 1 92 ? -1.665 -6.361 20.589 1.00 85.75 92 ARG A C 1
ATOM 726 O O . ARG A 1 92 ? -0.671 -7.065 20.419 1.00 85.75 92 ARG A O 1
ATOM 733 N N . THR A 1 93 ? -2.537 -6.090 19.631 1.00 88.94 93 THR A N 1
ATOM 734 C CA . THR A 1 93 ? -2.413 -6.654 18.289 1.00 88.94 93 THR A CA 1
ATOM 735 C C . THR A 1 93 ? -2.686 -5.605 17.226 1.00 88.94 93 THR A C 1
ATOM 737 O O . THR A 1 93 ? -3.446 -4.656 17.433 1.00 88.94 93 THR A O 1
ATOM 740 N N . ARG A 1 94 ? -2.021 -5.783 16.086 1.00 92.25 94 ARG A N 1
ATOM 741 C CA . ARG A 1 94 ? -2.229 -4.996 14.880 1.00 92.25 94 ARG A CA 1
ATOM 742 C C . ARG A 1 94 ? -2.705 -5.926 13.781 1.00 92.25 94 ARG A C 1
ATOM 744 O O . ARG A 1 94 ? -2.064 -6.945 13.534 1.00 92.25 94 ARG A O 1
ATOM 751 N N . SER A 1 95 ? -3.780 -5.556 13.100 1.00 94.19 95 SER A N 1
ATOM 752 C CA . SER A 1 95 ? -4.303 -6.324 11.969 1.00 94.19 95 SER A CA 1
ATOM 753 C C . SER A 1 95 ? -4.765 -5.404 10.849 1.00 9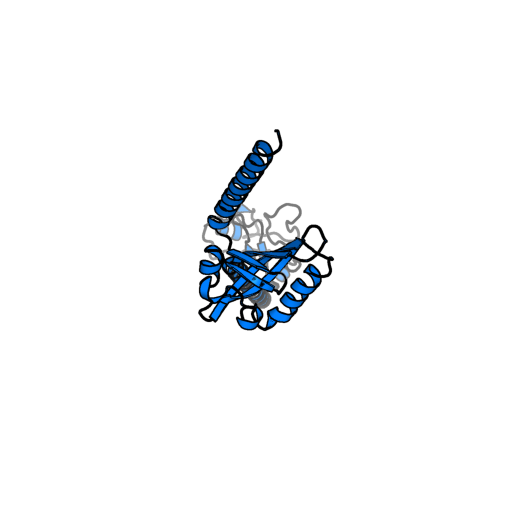4.19 95 SER A C 1
ATOM 755 O O . SER A 1 95 ? -4.992 -4.215 11.060 1.00 94.19 95 SER A O 1
ATOM 757 N N . VAL A 1 96 ? -4.842 -5.947 9.639 1.00 94.88 96 VAL A N 1
ATOM 758 C CA . VAL A 1 96 ? -5.397 -5.253 8.480 1.00 94.88 96 VAL A CA 1
ATOM 759 C C . VAL A 1 96 ? -6.464 -6.155 7.898 1.00 94.88 96 VAL A C 1
ATOM 761 O O . VAL A 1 96 ? -6.191 -7.320 7.617 1.00 94.88 96 VAL A O 1
ATOM 764 N N . ASN A 1 97 ? -7.658 -5.615 7.711 1.00 96.56 97 ASN A N 1
ATOM 765 C CA . ASN A 1 97 ? -8.754 -6.315 7.061 1.00 96.56 97 ASN A CA 1
ATOM 766 C C . ASN A 1 97 ? -9.690 -5.310 6.396 1.00 96.56 97 ASN A C 1
ATOM 768 O O . ASN A 1 97 ? -9.655 -4.104 6.656 1.00 96.56 97 ASN A O 1
ATOM 772 N N . ARG A 1 98 ? -10.537 -5.828 5.521 1.00 97.44 98 ARG A N 1
ATOM 773 C CA . ARG A 1 98 ? -11.605 -5.093 4.871 1.00 97.44 98 ARG A CA 1
ATOM 774 C C . ARG A 1 98 ? -12.857 -5.137 5.734 1.00 97.44 98 ARG A C 1
ATOM 776 O O . ARG A 1 98 ? -13.193 -6.157 6.344 1.00 97.44 98 ARG A O 1
ATOM 783 N N . ASN A 1 99 ? -13.560 -4.017 5.760 1.00 96.88 99 ASN A N 1
ATOM 784 C CA . ASN A 1 99 ? -14.844 -3.881 6.423 1.00 96.88 99 ASN A CA 1
ATOM 785 C C . ASN A 1 99 ? -15.870 -3.285 5.463 1.00 96.88 99 ASN A C 1
ATOM 787 O O . ASN A 1 99 ? -15.529 -2.491 4.586 1.00 96.88 99 ASN A O 1
ATOM 791 N N . TYR A 1 100 ? -17.132 -3.642 5.661 1.00 96.31 100 TYR A N 1
ATOM 792 C CA . TYR A 1 100 ? -18.251 -3.024 4.967 1.00 96.31 100 TYR A CA 1
ATOM 793 C C . TYR A 1 100 ? -18.680 -1.745 5.686 1.00 96.31 100 TYR A C 1
ATOM 795 O O . TYR A 1 100 ? -18.889 -1.723 6.899 1.00 96.31 100 TYR A O 1
ATOM 803 N N . ARG A 1 101 ? -18.842 -0.655 4.943 1.00 95.75 101 ARG A N 1
ATOM 804 C CA . ARG A 1 101 ? -19.569 0.522 5.420 1.00 95.75 101 ARG A CA 1
ATOM 805 C C . ARG A 1 101 ? -21.075 0.248 5.371 1.00 95.75 101 ARG A C 1
ATOM 807 O O . ARG A 1 101 ? -21.531 -0.714 4.758 1.00 95.75 101 ARG A O 1
ATOM 814 N N . LYS A 1 102 ? -21.865 1.115 6.004 1.00 94.62 102 LYS A N 1
ATOM 815 C CA . LYS A 1 102 ? -23.336 1.029 6.011 1.00 94.62 102 LYS A CA 1
ATOM 816 C C . LYS A 1 102 ? -23.955 0.996 4.610 1.00 94.62 102 LYS A C 1
ATOM 818 O O . LYS A 1 102 ? -24.985 0.364 4.414 1.00 94.62 102 LYS A O 1
ATOM 823 N N . ASP A 1 103 ? -23.335 1.677 3.652 1.00 95.00 103 ASP A N 1
ATOM 824 C CA . ASP A 1 103 ? -23.767 1.721 2.252 1.00 95.00 103 ASP A CA 1
ATOM 825 C C . ASP A 1 103 ? -23.344 0.486 1.430 1.00 95.00 103 ASP A C 1
ATOM 827 O O . ASP A 1 103 ? -23.643 0.413 0.242 1.00 95.00 103 ASP A O 1
ATOM 831 N N . GLY A 1 104 ? -22.653 -0.480 2.046 1.00 94.56 104 GLY A N 1
ATOM 832 C CA . GLY A 1 104 ? -22.124 -1.675 1.388 1.00 94.56 104 GLY A CA 1
ATOM 833 C C . GLY A 1 104 ? -20.767 -1.476 0.705 1.00 94.56 104 GLY A C 1
ATOM 834 O O . GLY A 1 104 ? -20.196 -2.444 0.209 1.00 94.56 104 GLY A O 1
ATOM 835 N N . SER A 1 105 ? -20.208 -0.261 0.692 1.00 95.88 105 SER A N 1
ATOM 836 C CA . SER A 1 105 ? -18.859 -0.031 0.169 1.00 95.88 105 SER A CA 1
ATOM 837 C C . SER A 1 105 ? -17.794 -0.646 1.077 1.00 95.88 105 SER A C 1
ATOM 839 O O . SER A 1 105 ? -17.960 -0.741 2.294 1.00 95.88 105 SER A O 1
ATOM 841 N N . ILE A 1 106 ? -16.664 -1.035 0.491 1.00 96.69 106 ILE A N 1
ATOM 842 C CA . ILE A 1 106 ? -15.548 -1.624 1.234 1.00 96.69 106 ILE A CA 1
ATOM 843 C C . ILE A 1 106 ? -14.576 -0.529 1.685 1.00 96.69 106 ILE A C 1
ATOM 845 O O . ILE A 1 106 ? -14.247 0.405 0.943 1.00 96.69 106 ILE A O 1
ATOM 849 N N . VAL A 1 107 ? -14.097 -0.653 2.919 1.00 96.75 107 VAL A N 1
ATOM 850 C CA . VAL A 1 107 ? -12.980 0.109 3.477 1.00 96.75 107 VAL A CA 1
ATOM 851 C C . VAL A 1 107 ? -11.853 -0.835 3.864 1.00 96.75 107 VAL A C 1
ATOM 853 O O . VAL A 1 107 ? -12.107 -1.888 4.443 1.00 96.75 107 VAL A O 1
ATOM 856 N N . HIS A 1 108 ? -10.610 -0.464 3.561 1.00 97.12 108 HIS A N 1
ATOM 857 C CA . HIS A 1 108 ? -9.446 -1.146 4.116 1.00 97.12 108 HIS A CA 1
ATOM 858 C C . HIS A 1 108 ? -9.086 -0.491 5.440 1.00 97.12 108 HIS A C 1
ATOM 860 O O . HIS A 1 108 ? -8.761 0.697 5.486 1.00 97.12 108 HIS A O 1
ATOM 866 N N . CYS A 1 109 ? -9.132 -1.273 6.509 1.00 96.50 109 CYS A N 1
ATOM 867 C CA . CYS A 1 109 ? -8.895 -0.794 7.855 1.00 96.50 109 CYS A CA 1
ATOM 868 C C . CYS A 1 109 ? -7.632 -1.419 8.434 1.00 96.50 109 CYS A C 1
ATOM 870 O O . CYS A 1 109 ? -7.430 -2.632 8.372 1.00 96.50 109 CYS A O 1
ATOM 872 N N . GLU A 1 110 ? -6.799 -0.577 9.034 1.00 96.06 110 GLU A N 1
ATOM 873 C CA . GLU A 1 110 ? -5.722 -1.002 9.916 1.00 96.06 110 GLU A CA 1
ATOM 874 C C . GLU A 1 110 ? -6.171 -0.811 11.367 1.00 96.06 110 GLU A C 1
ATOM 876 O O . GLU A 1 110 ? -6.532 0.290 11.788 1.00 96.06 110 GLU A O 1
ATOM 881 N N . TRP A 1 111 ? -6.179 -1.914 12.107 1.00 95.38 111 TRP A N 1
ATOM 882 C CA . TRP A 1 111 ? -6.721 -2.040 13.451 1.00 95.38 111 TRP A CA 1
ATOM 883 C C . TRP A 1 111 ? -5.599 -2.127 14.471 1.00 95.38 111 TRP A C 1
ATOM 885 O O . TRP A 1 111 ? -4.678 -2.932 14.321 1.00 95.38 111 TRP A O 1
ATOM 895 N N . TYR A 1 112 ? -5.723 -1.346 15.537 1.00 93.56 112 TYR A N 1
ATOM 896 C CA . TYR A 1 112 ? -4.847 -1.365 16.700 1.00 93.56 112 TYR A CA 1
ATOM 897 C C . TYR A 1 112 ? -5.688 -1.707 17.925 1.00 93.56 112 TYR A C 1
ATOM 899 O O . TYR A 1 112 ? -6.371 -0.842 18.479 1.00 93.56 112 TYR A O 1
ATOM 907 N N . ASN A 1 113 ? -5.637 -2.972 18.334 1.00 92.94 113 ASN A N 1
ATOM 908 C CA . ASN A 1 113 ? -6.488 -3.515 19.388 1.00 92.94 113 ASN A CA 1
ATOM 909 C C . ASN A 1 113 ? -5.692 -3.651 20.688 1.00 92.94 113 ASN A C 1
ATOM 911 O O . ASN A 1 113 ? -4.518 -4.034 20.677 1.00 92.94 113 ASN A O 1
ATOM 915 N N . SER A 1 114 ? -6.320 -3.319 21.811 1.00 91.62 114 SER A N 1
ATOM 916 C CA . SER A 1 114 ? -5.761 -3.458 23.156 1.00 91.62 114 SER A CA 1
ATOM 917 C C . SER A 1 114 ? -6.801 -4.046 24.098 1.00 91.62 114 SER A C 1
ATOM 919 O O . SER A 1 114 ? -7.915 -3.531 24.190 1.00 91.62 114 SER A O 1
ATOM 921 N N . VAL A 1 115 ? -6.417 -5.097 24.814 1.00 91.88 115 VAL A N 1
ATOM 922 C CA . VAL A 1 115 ? -7.261 -5.737 25.825 1.00 91.88 115 VAL A CA 1
ATOM 923 C C . VAL A 1 115 ? -7.117 -5.021 27.158 1.00 91.88 115 VAL A C 1
ATOM 925 O O . VAL A 1 115 ? -6.008 -4.676 27.568 1.00 91.88 115 VAL A O 1
ATOM 928 N N . ILE A 1 116 ? -8.239 -4.815 27.839 1.00 89.31 116 ILE A N 1
ATOM 929 C CA . ILE A 1 116 ? -8.306 -4.227 29.172 1.00 89.31 116 ILE A CA 1
ATOM 930 C C . ILE A 1 116 ? -8.834 -5.295 30.127 1.00 89.31 116 ILE A C 1
ATOM 932 O O . ILE A 1 116 ? -9.925 -5.832 29.928 1.00 89.31 116 ILE A O 1
ATOM 936 N N . TYR A 1 117 ? -8.057 -5.591 31.167 1.00 88.25 117 TYR A N 1
ATOM 937 C CA . TYR A 1 117 ? -8.404 -6.542 32.222 1.00 88.25 117 TYR A CA 1
ATOM 938 C C . TYR A 1 117 ? -8.732 -5.817 33.531 1.00 88.25 117 TYR A C 1
ATOM 940 O O . TYR A 1 117 ? -8.204 -4.735 33.797 1.00 88.25 117 TYR A O 1
ATOM 948 N N . ASP A 1 118 ? -9.587 -6.424 34.354 1.00 87.25 118 ASP A N 1
ATOM 949 C CA . ASP A 1 118 ? -9.838 -5.963 35.718 1.00 87.25 118 ASP A CA 1
ATOM 950 C C . ASP A 1 118 ? -8.708 -6.394 36.675 1.00 87.25 118 ASP A C 1
ATOM 952 O O . ASP A 1 118 ? -7.778 -7.118 36.310 1.00 87.25 118 ASP A O 1
ATOM 956 N N . ALA A 1 119 ? -8.791 -5.964 37.937 1.00 85.50 119 ALA A N 1
ATOM 957 C CA . ALA A 1 119 ? -7.807 -6.311 38.965 1.00 85.50 119 ALA A CA 1
ATOM 958 C C . ALA A 1 119 ? -7.749 -7.820 39.287 1.00 85.50 119 ALA A C 1
ATOM 960 O O . ALA A 1 119 ? -6.820 -8.267 39.956 1.00 85.50 119 ALA A O 1
ATOM 961 N N . GLN A 1 120 ? -8.735 -8.602 38.839 1.00 86.38 120 GLN A N 1
ATOM 962 C CA . GLN A 1 120 ? -8.810 -10.052 38.996 1.00 86.38 120 GLN A CA 1
ATOM 963 C C . GLN A 1 120 ? -8.332 -10.799 37.737 1.00 86.38 120 GLN A C 1
ATOM 965 O O . GLN A 1 120 ? -8.420 -12.025 37.695 1.00 86.38 120 GLN A O 1
ATOM 970 N N . GLY A 1 121 ? -7.827 -10.086 36.724 1.00 83.50 121 GLY A N 1
ATOM 971 C CA . GLY A 1 121 ? -7.355 -10.665 35.466 1.00 83.50 121 GLY A CA 1
ATOM 972 C C . GLY A 1 121 ? -8.477 -11.075 34.510 1.00 83.50 121 GLY A C 1
ATOM 973 O O . GLY A 1 121 ? -8.232 -11.813 33.560 1.00 83.50 121 GLY A O 1
ATOM 974 N N . ARG A 1 122 ? -9.718 -10.629 34.736 1.00 87.06 122 ARG A N 1
ATOM 975 C CA . ARG A 1 122 ? -10.851 -10.923 33.848 1.00 87.06 122 ARG A CA 1
ATOM 976 C C . ARG A 1 122 ? -10.971 -9.848 32.780 1.00 87.06 122 ARG A C 1
ATOM 978 O O . ARG A 1 122 ? -10.765 -8.665 33.048 1.00 87.06 122 ARG A O 1
ATOM 985 N N . LEU A 1 123 ? -11.323 -10.261 31.564 1.00 88.81 123 LEU A N 1
ATOM 986 C CA . LEU A 1 123 ? -11.565 -9.345 30.453 1.00 88.81 123 LEU A CA 1
ATOM 987 C C . LEU A 1 123 ? -12.645 -8.324 30.837 1.00 88.81 123 LEU A C 1
ATOM 989 O O . LEU A 1 123 ? -13.753 -8.706 31.206 1.00 88.81 123 LEU A O 1
ATOM 993 N N . THR A 1 124 ? -12.317 -7.039 30.727 1.00 91.19 124 THR A N 1
ATOM 994 C CA . THR A 1 124 ? -13.261 -5.930 30.910 1.00 91.19 124 THR A CA 1
ATOM 995 C C . THR A 1 124 ? -13.760 -5.429 29.563 1.00 91.19 124 THR A C 1
ATOM 997 O O . THR A 1 124 ? -14.965 -5.398 29.319 1.00 91.19 124 THR A O 1
ATOM 1000 N N . SER A 1 125 ? -12.833 -5.051 28.684 1.00 93.25 125 SER A N 1
ATOM 1001 C CA . SER A 1 125 ? -13.154 -4.524 27.361 1.00 93.25 125 SER A CA 1
ATOM 1002 C C . SER A 1 125 ? -11.987 -4.668 26.387 1.00 93.25 125 SER A C 1
ATOM 1004 O O . SER A 1 125 ? -10.852 -4.969 26.767 1.00 93.25 125 SER A O 1
ATOM 1006 N N . VAL A 1 126 ? -12.272 -4.454 25.106 1.00 93.19 126 VAL A N 1
ATOM 1007 C CA . VAL A 1 126 ? -11.276 -4.349 24.040 1.00 93.19 126 VAL A CA 1
ATOM 1008 C C . VAL A 1 126 ? -11.408 -2.979 23.397 1.00 93.19 126 VAL A C 1
ATOM 1010 O O . VAL A 1 126 ? -12.436 -2.665 22.800 1.00 93.19 126 VAL A O 1
ATOM 1013 N N . LEU A 1 127 ? -10.349 -2.177 23.468 1.00 93.38 127 LEU A N 1
ATOM 1014 C CA . LEU A 1 127 ? -10.277 -0.889 22.789 1.00 93.38 127 LEU A CA 1
ATOM 1015 C C . LEU A 1 127 ? -9.603 -1.058 21.427 1.00 93.38 127 LEU A C 1
ATOM 1017 O O . LEU A 1 127 ? -8.476 -1.542 21.340 1.00 93.38 127 LEU A O 1
ATOM 1021 N N . SER A 1 128 ? -10.280 -0.618 20.374 1.00 94.50 128 SER A N 1
ATOM 1022 C CA . SER A 1 128 ? -9.820 -0.708 18.991 1.00 94.50 128 SER A CA 1
ATOM 1023 C C . SER A 1 128 ? -9.728 0.681 18.377 1.00 94.50 128 SER A C 1
ATOM 1025 O O . SER A 1 128 ? -10.713 1.418 18.330 1.00 94.50 128 SER A O 1
ATOM 1027 N N . GLN A 1 129 ? -8.541 1.043 17.899 1.00 94.00 129 GLN A N 1
ATOM 1028 C CA . GLN A 1 129 ? -8.339 2.234 17.076 1.00 94.00 129 GLN A CA 1
ATOM 1029 C C . GLN A 1 129 ? -8.230 1.810 15.617 1.00 94.00 129 GLN A C 1
ATOM 1031 O O . GLN A 1 129 ? -7.536 0.840 15.310 1.00 94.00 129 GLN A O 1
ATOM 1036 N N . VAL A 1 130 ? -8.902 2.538 14.731 1.00 95.69 130 VAL A N 1
ATOM 1037 C CA . VAL A 1 130 ? -9.019 2.167 13.322 1.00 95.69 130 VAL A CA 1
ATOM 1038 C C . VAL A 1 130 ? -8.567 3.305 12.429 1.00 95.69 130 VAL A C 1
ATOM 1040 O O . VAL A 1 130 ? -9.017 4.447 12.569 1.00 95.69 130 VAL A O 1
ATOM 1043 N N . LEU A 1 131 ? -7.693 2.959 11.491 1.00 92.81 131 LEU A N 1
ATOM 1044 C CA . LEU A 1 131 ? -7.194 3.842 10.452 1.00 92.81 131 LEU A CA 1
ATOM 1045 C C . LEU A 1 131 ? -7.713 3.375 9.087 1.00 92.81 131 LEU A C 1
ATOM 1047 O O . LEU A 1 131 ? -7.563 2.204 8.738 1.00 92.81 131 LEU A O 1
ATOM 1051 N N . ASP A 1 132 ? -8.297 4.293 8.313 1.00 94.19 132 ASP A N 1
ATOM 1052 C CA . ASP A 1 132 ? -8.584 4.051 6.896 1.00 94.19 132 ASP A CA 1
ATOM 1053 C C . ASP A 1 132 ? -7.265 4.054 6.120 1.00 94.19 132 ASP A C 1
ATOM 1055 O O . ASP A 1 132 ? -6.540 5.049 6.103 1.00 94.19 132 ASP A O 1
ATOM 1059 N N . VAL A 1 133 ? -6.947 2.930 5.488 1.00 94.31 133 VAL A N 1
ATOM 1060 C CA . VAL A 1 133 ? -5.758 2.772 4.645 1.00 94.31 133 VAL A CA 1
ATOM 1061 C C . VAL A 1 133 ? 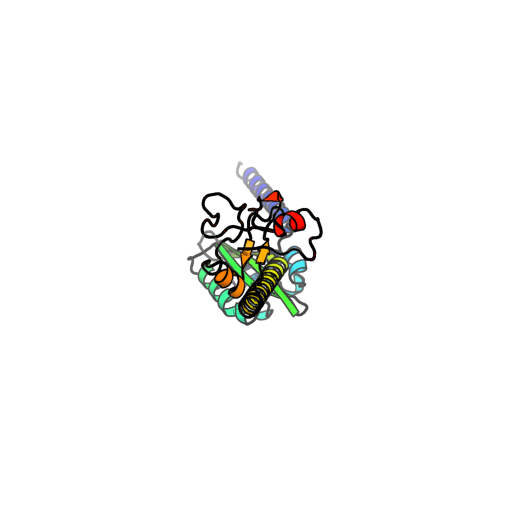-6.133 2.507 3.188 1.00 94.31 133 VAL A C 1
ATOM 1063 O O . VAL A 1 133 ? -5.291 2.061 2.411 1.00 94.31 133 VAL A O 1
ATOM 1066 N N . SER A 1 134 ? -7.381 2.787 2.799 1.00 92.81 134 SER A N 1
ATOM 1067 C CA . SER A 1 134 ? -7.903 2.516 1.454 1.00 92.81 134 SER A CA 1
ATOM 1068 C C . SER A 1 134 ? -7.139 3.278 0.376 1.00 92.81 134 SER A C 1
ATOM 1070 O O . SER A 1 134 ? -6.748 2.678 -0.618 1.00 92.81 134 SER A O 1
ATOM 1072 N N . GLU A 1 135 ? -6.877 4.574 0.567 1.00 92.38 135 GLU A N 1
ATOM 1073 C CA . GLU A 1 135 ? -6.114 5.371 -0.408 1.00 92.38 135 GLU A CA 1
ATOM 1074 C C . GLU A 1 135 ? -4.683 4.858 -0.561 1.00 92.38 135 GLU A C 1
ATOM 1076 O O . GLU A 1 135 ? -4.206 4.670 -1.677 1.00 92.38 135 GLU A O 1
ATOM 1081 N N . ARG A 1 136 ? -4.026 4.541 0.562 1.00 90.31 136 ARG A N 1
ATOM 1082 C CA . ARG A 1 136 ? -2.683 3.956 0.555 1.00 90.31 136 ARG A CA 1
ATOM 1083 C C . ARG A 1 136 ? -2.663 2.620 -0.189 1.00 90.31 136 ARG A C 1
ATOM 1085 O O . ARG A 1 136 ? -1.768 2.395 -0.994 1.00 90.31 136 ARG A O 1
ATOM 1092 N N . LYS A 1 137 ? -3.654 1.754 0.045 1.00 91.19 137 LYS A N 1
ATOM 1093 C CA . LYS A 1 137 ? -3.774 0.458 -0.637 1.00 91.19 137 LYS A CA 1
ATOM 1094 C C . LYS A 1 137 ? -4.021 0.598 -2.137 1.00 91.19 137 LYS A C 1
ATOM 1096 O O . LYS A 1 137 ? -3.354 -0.080 -2.909 1.00 91.19 137 LYS A O 1
ATOM 1101 N N . ARG A 1 138 ? -4.896 1.519 -2.549 1.00 91.06 138 ARG A N 1
ATOM 1102 C CA . ARG A 1 138 ? -5.134 1.816 -3.972 1.00 91.06 138 ARG A CA 1
ATOM 1103 C C . ARG A 1 138 ? -3.870 2.325 -4.656 1.00 91.06 138 ARG A C 1
ATOM 1105 O O . ARG A 1 138 ? -3.508 1.809 -5.703 1.00 91.06 138 ARG A O 1
ATOM 1112 N N . ALA A 1 139 ? -3.150 3.256 -4.031 1.00 90.62 139 ALA A N 1
ATOM 1113 C CA . ALA A 1 139 ? -1.893 3.765 -4.574 1.00 90.62 139 ALA A CA 1
ATOM 1114 C C . ALA A 1 139 ? -0.810 2.671 -4.678 1.00 90.62 139 ALA A C 1
ATOM 1116 O O . ALA A 1 139 ? -0.091 2.607 -5.674 1.00 90.62 139 ALA A O 1
ATOM 1117 N N . GLU A 1 140 ? -0.703 1.786 -3.676 1.00 93.12 140 GLU A N 1
ATOM 1118 C CA . GLU A 1 140 ? 0.188 0.614 -3.716 1.00 93.12 140 GLU A CA 1
ATOM 1119 C C . GLU A 1 140 ? -0.155 -0.311 -4.901 1.00 93.12 140 GLU A C 1
ATOM 1121 O O . GLU A 1 140 ? 0.740 -0.763 -5.618 1.00 93.12 140 GLU A O 1
ATOM 1126 N N . GLU A 1 141 ? -1.443 -0.577 -5.132 1.00 94.06 141 GLU A N 1
ATOM 1127 C CA . GLU A 1 141 ? -1.922 -1.432 -6.223 1.00 94.06 141 GLU A CA 1
ATOM 1128 C C . GLU A 1 141 ? -1.720 -0.800 -7.604 1.00 94.06 141 GLU A C 1
ATOM 1130 O O . GLU A 1 141 ? -1.222 -1.472 -8.511 1.00 94.06 141 GLU A O 1
ATOM 1135 N N . GLU A 1 142 ? -2.046 0.483 -7.762 1.00 94.69 142 GLU A N 1
ATOM 1136 C CA . GLU A 1 142 ? -1.837 1.246 -8.996 1.00 94.69 142 GLU A CA 1
ATOM 1137 C C . GLU A 1 142 ? -0.353 1.303 -9.367 1.00 94.69 142 GLU A C 1
ATOM 1139 O O . GLU A 1 142 ? 0.014 1.025 -10.510 1.00 94.69 142 GLU A O 1
ATOM 1144 N N . LEU A 1 143 ? 0.526 1.574 -8.395 1.00 94.94 143 LEU A N 1
ATOM 1145 C CA . LEU A 1 143 ? 1.972 1.570 -8.613 1.00 94.94 143 LEU A CA 1
ATOM 1146 C C . LEU A 1 143 ? 2.475 0.179 -9.017 1.00 94.94 143 LEU A C 1
ATOM 1148 O O . LEU A 1 143 ? 3.288 0.054 -9.934 1.00 94.94 143 LEU A O 1
ATOM 1152 N N . ALA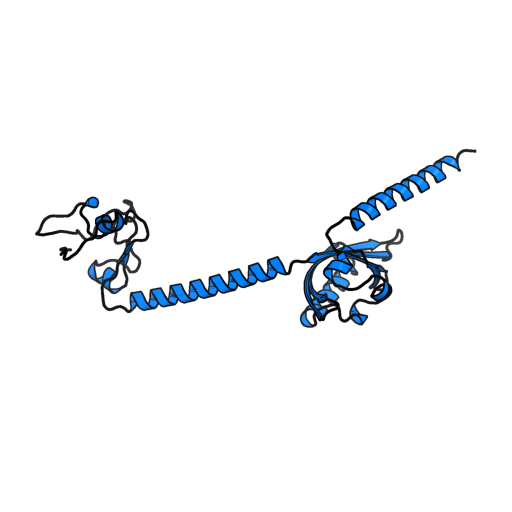 A 1 144 ? 1.986 -0.876 -8.360 1.00 94.81 144 ALA A N 1
ATOM 1153 C CA . ALA A 1 144 ? 2.355 -2.245 -8.700 1.00 94.81 144 ALA A CA 1
ATOM 1154 C C . ALA A 1 144 ? 1.890 -2.632 -10.114 1.00 94.81 144 ALA A C 1
ATOM 1156 O O . ALA A 1 144 ? 2.623 -3.308 -10.836 1.00 94.81 144 ALA A O 1
ATOM 1157 N N . GLN A 1 145 ? 0.696 -2.200 -10.530 1.00 96.50 145 GLN A N 1
ATOM 1158 C CA . GLN A 1 145 ? 0.190 -2.407 -11.889 1.00 96.50 145 GLN A CA 1
ATOM 1159 C C . GLN A 1 145 ? 1.010 -1.634 -12.925 1.00 96.50 145 GLN A C 1
ATOM 1161 O O . GLN A 1 145 ? 1.443 -2.224 -13.915 1.00 96.50 145 GLN A O 1
ATOM 1166 N N . ALA A 1 146 ? 1.275 -0.350 -12.680 1.00 95.62 146 ALA A N 1
ATOM 1167 C CA . ALA A 1 146 ? 2.074 0.487 -13.568 1.00 95.62 146 ALA A CA 1
ATOM 1168 C C . ALA A 1 146 ? 3.490 -0.074 -13.750 1.00 95.62 146 ALA A C 1
ATOM 1170 O O . ALA A 1 146 ? 3.997 -0.121 -14.870 1.00 95.62 146 ALA A O 1
ATOM 1171 N N . ARG A 1 147 ? 4.105 -0.566 -12.666 1.00 96.75 147 ARG A N 1
ATOM 1172 C CA . ARG A 1 147 ? 5.419 -1.211 -12.713 1.00 96.75 147 ARG A CA 1
ATOM 1173 C C . ARG A 1 147 ? 5.407 -2.478 -13.565 1.00 96.75 147 ARG A C 1
ATOM 1175 O O . ARG A 1 147 ? 6.268 -2.609 -14.426 1.00 96.75 147 ARG A O 1
ATOM 1182 N N . ARG A 1 148 ? 4.433 -3.374 -13.364 1.00 97.19 148 ARG A N 1
ATOM 1183 C CA . ARG A 1 148 ? 4.312 -4.597 -14.177 1.00 97.19 148 ARG A CA 1
ATOM 1184 C C . ARG A 1 148 ? 4.155 -4.271 -15.658 1.00 97.19 148 ARG A C 1
ATOM 1186 O O . ARG A 1 148 ? 4.875 -4.822 -16.479 1.00 97.19 148 ARG A O 1
ATOM 1193 N N . LEU A 1 149 ? 3.277 -3.324 -15.988 1.00 96.88 149 LEU A N 1
ATOM 1194 C CA . LEU A 1 149 ? 3.077 -2.902 -17.372 1.00 96.88 149 LEU A CA 1
ATOM 1195 C C . LEU A 1 149 ? 4.354 -2.296 -17.975 1.00 96.88 149 LEU A C 1
ATOM 1197 O O . LEU A 1 149 ? 4.680 -2.572 -19.125 1.00 96.88 149 LEU A O 1
ATOM 1201 N N . ALA A 1 150 ? 5.088 -1.481 -17.215 1.00 96.75 150 ALA A N 1
ATOM 1202 C CA . ALA A 1 150 ? 6.355 -0.915 -17.671 1.00 96.75 150 ALA A CA 1
ATOM 1203 C C . ALA A 1 150 ? 7.418 -2.000 -17.914 1.00 96.75 150 ALA A C 1
ATOM 1205 O O . ALA A 1 150 ? 8.116 -1.941 -18.923 1.00 96.75 150 ALA A O 1
ATOM 1206 N N . GLU A 1 151 ? 7.515 -2.999 -17.031 1.00 96.62 151 GLU A N 1
ATOM 1207 C CA . GLU A 1 151 ? 8.424 -4.144 -17.178 1.00 96.62 151 GLU A CA 1
ATOM 1208 C C . GLU A 1 151 ? 8.065 -4.992 -18.414 1.00 96.62 151 GLU A C 1
ATOM 1210 O O . GLU A 1 151 ? 8.944 -5.311 -19.213 1.00 96.62 151 GLU A O 1
ATOM 1215 N N . GLU A 1 152 ? 6.778 -5.280 -18.637 1.00 97.12 152 GLU A N 1
ATOM 1216 C CA . GLU A 1 152 ? 6.295 -5.994 -19.829 1.00 97.12 152 GLU A CA 1
ATOM 1217 C C . GLU A 1 152 ? 6.612 -5.233 -21.124 1.00 97.12 152 GLU A C 1
ATOM 1219 O O . GLU A 1 152 ? 7.123 -5.814 -22.083 1.00 97.12 152 GLU A O 1
ATOM 1224 N N . ARG A 1 153 ? 6.369 -3.916 -21.149 1.00 96.88 153 ARG A N 1
ATOM 1225 C CA . ARG A 1 153 ? 6.675 -3.069 -22.313 1.00 96.88 153 ARG A CA 1
ATOM 1226 C C . ARG A 1 153 ? 8.170 -2.945 -22.573 1.00 96.88 153 ARG A C 1
ATOM 1228 O O . ARG A 1 153 ? 8.577 -2.949 -23.731 1.00 96.88 153 ARG A O 1
ATOM 1235 N N . ALA A 1 154 ? 8.987 -2.845 -21.527 1.00 93.44 154 ALA A N 1
ATOM 1236 C CA . ALA A 1 154 ? 10.438 -2.821 -21.667 1.00 93.44 154 ALA A CA 1
ATOM 1237 C C . ALA A 1 154 ? 10.955 -4.133 -22.279 1.00 93.44 154 ALA A C 1
ATOM 1239 O O . ALA A 1 154 ? 11.736 -4.089 -23.228 1.00 93.44 154 ALA A O 1
ATOM 1240 N N . ALA A 1 155 ? 10.459 -5.283 -21.808 1.00 93.94 155 ALA A N 1
ATOM 1241 C CA . ALA A 1 155 ? 10.824 -6.592 -22.350 1.00 93.94 155 ALA A CA 1
ATOM 1242 C C . ALA A 1 155 ? 10.367 -6.779 -23.811 1.00 93.94 155 ALA A C 1
ATOM 1244 O O . ALA A 1 155 ? 11.102 -7.337 -24.632 1.00 93.94 155 ALA A O 1
ATOM 1245 N N . GLU A 1 156 ? 9.173 -6.287 -24.162 1.00 95.38 156 GLU A N 1
ATOM 1246 C CA . GLU A 1 156 ? 8.670 -6.283 -25.541 1.00 95.38 156 GLU A CA 1
ATOM 1247 C C . GLU A 1 156 ? 9.570 -5.440 -26.459 1.00 95.38 156 GLU A C 1
ATOM 1249 O O . GLU A 1 156 ? 10.012 -5.922 -27.503 1.00 95.38 156 GLU A O 1
ATOM 1254 N N . LEU A 1 157 ? 9.899 -4.209 -26.052 1.00 92.75 157 LEU A N 1
ATOM 1255 C CA . LEU A 1 157 ? 10.780 -3.318 -26.811 1.00 92.75 157 LEU A CA 1
ATOM 1256 C C . LEU A 1 157 ? 12.183 -3.897 -26.979 1.00 92.75 157 LEU A C 1
ATOM 1258 O O . LEU A 1 157 ? 12.734 -3.833 -28.076 1.00 92.75 157 LEU A O 1
ATOM 1262 N N . GLU A 1 158 ? 12.752 -4.483 -25.926 1.00 90.62 158 GLU A N 1
ATOM 1263 C CA . GLU A 1 158 ? 14.048 -5.152 -26.007 1.00 90.62 158 GLU A CA 1
ATOM 1264 C C . GLU A 1 158 ? 13.997 -6.295 -27.025 1.00 90.62 158 GLU A C 1
ATOM 1266 O O . GLU A 1 158 ? 14.817 -6.342 -27.939 1.00 90.62 158 GLU A O 1
ATOM 1271 N N . THR A 1 159 ? 12.984 -7.160 -26.945 1.00 93.56 159 THR A N 1
ATOM 1272 C CA . THR A 1 159 ? 12.804 -8.273 -27.889 1.00 93.56 159 THR A CA 1
ATOM 1273 C C . THR A 1 159 ? 12.705 -7.781 -29.334 1.00 93.56 159 THR A C 1
ATOM 1275 O O . THR A 1 159 ? 13.362 -8.332 -30.221 1.00 93.56 159 THR A O 1
ATOM 1278 N N . LEU A 1 160 ? 11.928 -6.720 -29.575 1.00 94.06 160 LEU A N 1
ATOM 1279 C CA . LEU A 1 160 ? 11.803 -6.111 -30.897 1.00 94.06 160 LEU A CA 1
ATOM 1280 C C . LEU A 1 160 ? 13.145 -5.556 -31.382 1.00 94.06 160 LEU A C 1
ATOM 1282 O O . LEU A 1 160 ? 13.565 -5.895 -32.485 1.00 94.06 160 LEU A O 1
ATOM 1286 N N . LEU A 1 161 ? 13.850 -4.771 -30.560 1.00 92.94 161 LEU A N 1
ATOM 1287 C CA . LEU A 1 161 ? 15.165 -4.222 -30.905 1.00 92.94 161 LEU A CA 1
ATOM 1288 C C . LEU A 1 161 ? 16.160 -5.326 -31.273 1.00 92.94 161 LEU A C 1
ATOM 1290 O O . LEU A 1 161 ? 16.882 -5.186 -32.261 1.00 92.94 161 LEU A O 1
ATOM 1294 N N . GLN A 1 162 ? 16.173 -6.436 -30.528 1.00 92.62 162 GLN A N 1
ATOM 1295 C CA . GLN A 1 162 ? 17.059 -7.571 -30.798 1.00 92.62 162 GLN A CA 1
ATOM 1296 C C . GLN A 1 162 ? 16.723 -8.325 -32.094 1.00 92.62 162 GLN A C 1
ATOM 1298 O O . GLN A 1 162 ? 17.609 -8.961 -32.663 1.00 92.62 162 GLN A O 1
ATOM 1303 N N . ALA A 1 163 ? 15.473 -8.268 -32.562 1.00 93.19 163 ALA A N 1
ATOM 1304 C CA . ALA A 1 163 ? 15.028 -8.925 -33.791 1.00 93.19 163 ALA A CA 1
ATOM 1305 C C . ALA A 1 163 ? 15.187 -8.053 -35.052 1.00 93.19 163 ALA A C 1
ATOM 1307 O O . ALA A 1 163 ? 15.089 -8.571 -36.165 1.00 93.19 163 ALA A O 1
ATOM 1308 N N . VAL A 1 164 ? 15.419 -6.742 -34.903 1.00 93.88 164 VAL A N 1
ATOM 1309 C CA . VAL A 1 164 ? 15.583 -5.821 -36.038 1.00 93.88 164 VAL A CA 1
ATOM 1310 C C . VAL A 1 164 ? 16.869 -6.157 -36.818 1.00 93.88 164 VAL A C 1
ATOM 1312 O O . VAL A 1 164 ? 17.965 -6.085 -36.253 1.00 93.88 164 VAL A O 1
ATOM 1315 N N . PRO A 1 165 ? 16.783 -6.449 -38.134 1.00 92.94 165 PRO A N 1
ATOM 1316 C CA . PRO A 1 165 ? 17.938 -6.758 -38.984 1.00 92.94 165 PRO A CA 1
ATOM 1317 C C . PRO A 1 165 ? 18.662 -5.481 -39.449 1.00 92.94 165 PRO A C 1
ATOM 1319 O O . PRO A 1 165 ? 19.050 -5.342 -40.605 1.00 92.94 165 PRO A O 1
ATOM 1322 N N . ALA A 1 166 ? 18.799 -4.516 -38.547 1.00 93.75 166 ALA A N 1
ATOM 1323 C CA . ALA A 1 166 ? 19.554 -3.291 -38.729 1.00 93.75 166 ALA A CA 1
ATOM 1324 C C . ALA A 1 166 ? 20.324 -3.017 -37.440 1.00 93.75 166 ALA A C 1
ATOM 1326 O O . ALA A 1 166 ? 19.828 -3.298 -36.345 1.00 93.75 166 ALA A O 1
ATOM 1327 N N . ALA A 1 167 ? 21.536 -2.486 -37.567 1.00 92.75 167 ALA A N 1
ATOM 1328 C CA . ALA A 1 167 ? 22.308 -2.058 -36.416 1.00 92.75 167 ALA A CA 1
ATOM 1329 C C . ALA A 1 167 ? 21.664 -0.810 -35.809 1.00 92.75 167 ALA A C 1
ATOM 1331 O O . ALA A 1 167 ? 21.580 0.238 -36.450 1.00 92.75 167 ALA A O 1
ATOM 1332 N N . VAL A 1 168 ? 21.182 -0.945 -34.577 1.00 93.06 168 VAL A N 1
ATOM 1333 C CA . VAL A 1 168 ? 20.565 0.140 -33.816 1.00 93.06 168 VAL A CA 1
ATOM 1334 C C . VAL A 1 168 ? 21.425 0.407 -32.595 1.00 93.06 168 VAL A C 1
ATOM 1336 O O . VAL A 1 168 ? 21.683 -0.510 -31.819 1.00 93.06 168 VAL A O 1
ATOM 1339 N N . TRP A 1 169 ? 21.815 1.667 -32.411 1.00 90.69 169 TRP A N 1
ATOM 1340 C CA . TRP A 1 169 ? 22.475 2.151 -31.203 1.00 90.69 169 TRP A CA 1
ATOM 1341 C C . TRP A 1 169 ? 21.629 3.214 -30.522 1.00 90.69 169 TRP A C 1
ATOM 1343 O O . TRP A 1 169 ? 21.064 4.087 -31.180 1.00 90.69 169 TRP A O 1
ATOM 1353 N N . ILE A 1 170 ? 21.572 3.152 -29.197 1.00 90.88 170 ILE A N 1
ATOM 1354 C CA . ILE A 1 170 ? 20.801 4.067 -28.361 1.00 90.88 170 ILE A CA 1
ATOM 1355 C C . ILE A 1 170 ? 21.757 4.723 -27.374 1.00 90.88 170 ILE A C 1
ATOM 1357 O O . ILE A 1 170 ? 22.440 4.034 -26.617 1.00 90.88 170 ILE A O 1
ATOM 1361 N N . ALA A 1 171 ? 21.803 6.055 -27.386 1.00 91.25 171 ALA A N 1
ATOM 1362 C CA . ALA A 1 171 ? 22.482 6.830 -26.357 1.00 91.25 171 ALA A CA 1
ATOM 1363 C C . ALA A 1 171 ? 21.568 6.979 -25.128 1.00 91.25 171 ALA A C 1
ATOM 1365 O O . ALA A 1 171 ? 20.398 7.329 -25.265 1.00 91.25 171 ALA A O 1
ATOM 1366 N N . HIS A 1 172 ? 22.104 6.726 -23.935 1.00 90.38 172 HIS A N 1
ATOM 1367 C CA . HIS A 1 172 ? 21.371 6.769 -22.662 1.00 90.38 172 HIS A CA 1
ATOM 1368 C C . HIS A 1 172 ? 21.655 8.032 -21.832 1.00 90.38 172 HIS A C 1
ATOM 1370 O O . HIS A 1 172 ? 21.056 8.221 -20.775 1.00 90.38 172 HIS A O 1
ATOM 1376 N N . ASP A 1 173 ? 22.543 8.903 -22.310 1.00 90.00 173 ASP A N 1
ATOM 1377 C CA . ASP A 1 173 ? 22.850 10.203 -21.716 1.00 90.00 173 ASP A CA 1
ATOM 1378 C C . ASP A 1 173 ? 23.096 11.261 -22.802 1.00 90.00 173 ASP A C 1
ATOM 1380 O O . ASP A 1 173 ? 23.366 10.935 -23.962 1.00 90.00 173 ASP A O 1
ATOM 1384 N N . ALA A 1 174 ? 22.981 12.535 -22.420 1.00 86.00 174 ALA A N 1
ATOM 1385 C CA . ALA A 1 174 ? 23.089 13.675 -23.332 1.00 86.00 174 ALA A CA 1
ATOM 1386 C C . ALA A 1 174 ? 24.512 13.873 -23.883 1.00 86.00 174 ALA A C 1
ATOM 1388 O O . ALA A 1 174 ? 24.700 14.498 -24.924 1.00 86.00 174 ALA A O 1
ATOM 1389 N N . GLU A 1 175 ? 25.528 13.337 -23.211 1.00 88.00 175 GLU A N 1
ATOM 1390 C CA . GLU A 1 175 ? 26.916 13.365 -23.663 1.00 88.00 175 GLU A CA 1
ATOM 1391 C C . GLU A 1 175 ? 27.277 12.157 -24.543 1.00 88.00 175 GLU A C 1
ATOM 1393 O O . GLU A 1 175 ? 28.412 12.069 -25.023 1.00 88.00 175 GLU A O 1
ATOM 1398 N N . ALA A 1 176 ? 26.331 11.235 -24.756 1.00 91.50 176 ALA A N 1
ATOM 1399 C CA . ALA A 1 176 ? 26.518 9.961 -25.438 1.00 91.50 176 ALA A CA 1
ATOM 1400 C C . ALA A 1 176 ? 27.713 9.152 -24.890 1.00 91.50 176 ALA A C 1
ATOM 1402 O O . ALA A 1 176 ? 28.418 8.466 -25.635 1.00 91.50 176 ALA A O 1
ATOM 1403 N N . ARG A 1 177 ? 27.971 9.227 -23.579 1.00 91.12 177 ARG A N 1
ATOM 1404 C CA . ARG A 1 177 ? 28.984 8.411 -22.882 1.00 91.12 177 ARG A CA 1
ATOM 1405 C C . ARG A 1 177 ? 28.520 6.977 -22.684 1.00 91.12 177 ARG A C 1
ATOM 1407 O O . ARG A 1 177 ? 29.355 6.090 -22.537 1.00 91.12 177 ARG A O 1
ATOM 1414 N N . THR A 1 178 ? 27.213 6.762 -22.741 1.00 93.00 178 THR A N 1
ATOM 1415 C CA . THR A 1 178 ? 26.566 5.464 -22.670 1.00 93.00 178 THR A CA 1
ATOM 1416 C C . THR A 1 178 ? 25.787 5.207 -23.939 1.00 93.00 178 THR A C 1
ATOM 1418 O O . THR A 1 178 ? 24.764 5.838 -24.182 1.00 93.00 178 THR A O 1
ATOM 1421 N N . ILE A 1 179 ? 26.277 4.275 -24.747 1.00 93.06 179 ILE A N 1
ATOM 1422 C CA . ILE A 1 179 ? 25.663 3.838 -25.991 1.00 93.06 179 ILE A CA 1
ATOM 1423 C C . ILE A 1 179 ? 25.577 2.320 -25.964 1.00 93.06 179 ILE A C 1
ATOM 1425 O O . ILE A 1 179 ? 26.598 1.644 -25.839 1.00 93.06 179 ILE A O 1
ATOM 1429 N N . LEU A 1 180 ? 24.369 1.790 -26.116 1.00 92.56 180 LEU A N 1
ATOM 1430 C CA . LEU A 1 180 ? 24.124 0.355 -26.215 1.00 92.56 180 LEU A CA 1
ATOM 1431 C C . LEU A 1 180 ? 23.574 0.017 -27.596 1.00 92.56 180 LEU A C 1
ATOM 1433 O O . LEU A 1 180 ? 22.855 0.814 -28.197 1.00 92.56 180 LEU A O 1
ATOM 1437 N N . GLY A 1 181 ? 23.945 -1.157 -28.099 1.00 92.50 181 GLY A N 1
ATOM 1438 C CA . GLY A 1 181 ? 23.495 -1.674 -29.386 1.00 92.50 181 GLY A CA 1
ATOM 1439 C C . GLY A 1 181 ? 22.512 -2.833 -29.241 1.00 92.50 181 GLY A C 1
ATOM 1440 O O . GLY A 1 181 ? 22.542 -3.566 -28.250 1.00 92.50 181 GLY A O 1
ATOM 1441 N N . ASN A 1 182 ? 21.668 -3.035 -30.253 1.00 94.62 182 ASN A N 1
ATOM 1442 C CA . ASN A 1 182 ? 21.004 -4.324 -30.447 1.00 94.62 182 ASN A CA 1
ATOM 1443 C C . ASN A 1 182 ? 21.998 -5.398 -30.939 1.00 94.62 182 ASN A C 1
ATOM 1445 O O . ASN A 1 182 ? 23.161 -5.106 -31.212 1.00 94.62 182 ASN A O 1
ATOM 1449 N N . ARG A 1 183 ? 21.543 -6.647 -31.091 1.00 95.00 183 ARG A N 1
ATOM 1450 C CA . ARG A 1 183 ? 22.360 -7.778 -31.561 1.00 95.00 183 ARG A CA 1
ATOM 1451 C C . ARG A 1 183 ? 23.133 -7.453 -32.834 1.00 95.00 183 ARG A C 1
ATOM 1453 O O . ARG A 1 183 ? 24.347 -7.616 -32.853 1.00 95.00 183 ARG A O 1
ATOM 1460 N N . THR A 1 184 ? 22.442 -6.959 -33.858 1.00 95.31 184 THR A N 1
ATOM 1461 C CA . THR A 1 184 ? 23.046 -6.619 -35.152 1.00 95.31 184 THR A CA 1
ATOM 1462 C C . THR A 1 184 ? 24.156 -5.574 -34.996 1.00 95.31 184 THR A C 1
ATOM 1464 O O . THR A 1 184 ? 25.221 -5.704 -35.592 1.00 95.31 184 THR A O 1
ATOM 1467 N N . ALA A 1 185 ? 23.944 -4.556 -34.156 1.00 93.75 185 ALA A N 1
ATOM 1468 C CA . ALA A 1 185 ? 24.952 -3.545 -33.845 1.00 93.75 185 ALA A CA 1
ATOM 1469 C C . ALA A 1 185 ? 26.160 -4.113 -33.081 1.00 93.75 185 ALA A C 1
ATOM 1471 O O . ALA A 1 185 ? 27.302 -3.785 -33.405 1.00 93.75 185 ALA A O 1
ATOM 1472 N N . SER A 1 186 ? 25.922 -4.972 -32.086 1.00 92.56 186 SER A N 1
ATOM 1473 C CA . SER A 1 186 ? 26.983 -5.659 -31.341 1.00 92.56 186 SER A CA 1
ATOM 1474 C C . SER A 1 186 ? 27.831 -6.544 -32.257 1.00 92.56 186 SER A C 1
ATOM 1476 O O . SER A 1 186 ? 29.055 -6.449 -32.227 1.00 92.56 186 SER A O 1
ATOM 1478 N N . GLU A 1 187 ? 27.197 -7.350 -33.112 1.00 92.69 187 GLU A N 1
ATOM 1479 C CA . GLU A 1 187 ? 27.880 -8.205 -34.090 1.00 92.69 187 GLU A CA 1
ATOM 1480 C C . GLU A 1 187 ? 28.715 -7.382 -35.076 1.00 92.69 187 GLU A C 1
ATOM 1482 O O . GLU A 1 187 ? 29.859 -7.741 -35.351 1.00 92.69 187 GLU A O 1
ATOM 1487 N N . TRP A 1 188 ? 28.187 -6.249 -35.552 1.00 91.31 188 TRP A N 1
ATOM 1488 C CA . TRP A 1 188 ? 28.901 -5.387 -36.493 1.00 91.31 188 TRP A CA 1
ATOM 1489 C C . TRP A 1 188 ? 30.173 -4.772 -35.889 1.00 91.31 188 TRP A C 1
ATOM 1491 O O . TRP A 1 188 ? 31.187 -4.673 -36.576 1.00 91.31 188 TRP A O 1
ATOM 1501 N N . LEU A 1 189 ? 30.151 -4.413 -34.601 1.00 90.81 189 LEU A N 1
ATOM 1502 C CA . LEU A 1 189 ? 31.326 -3.886 -33.893 1.00 90.81 189 LEU A CA 1
ATOM 1503 C C . LEU A 1 189 ? 32.235 -4.973 -33.300 1.00 90.81 189 LEU A C 1
ATOM 1505 O O . LEU A 1 189 ? 33.318 -4.652 -32.819 1.00 90.81 189 LEU A O 1
ATOM 1509 N N . GLY A 1 190 ? 31.819 -6.243 -33.301 1.00 90.56 190 GLY A N 1
ATOM 1510 C CA . GLY A 1 190 ? 32.534 -7.316 -32.601 1.00 90.56 190 GLY A CA 1
ATOM 1511 C C . GLY A 1 190 ? 32.448 -7.216 -31.071 1.00 90.56 190 GLY A C 1
ATOM 1512 O O . GLY A 1 190 ? 33.347 -7.669 -30.363 1.00 90.56 190 GLY A O 1
ATOM 1513 N N . LEU A 1 191 ? 31.372 -6.616 -30.558 1.00 90.31 191 LEU A N 1
ATOM 1514 C CA . LEU A 1 191 ? 31.104 -6.415 -29.137 1.00 90.31 191 LEU A CA 1
ATOM 1515 C C . LEU A 1 191 ? 30.238 -7.539 -28.547 1.00 90.31 191 LEU A C 1
ATOM 1517 O O . LEU A 1 191 ? 29.330 -8.031 -29.220 1.00 90.31 191 LEU A O 1
ATOM 1521 N N . PRO A 1 192 ? 30.414 -7.895 -27.259 1.00 91.06 192 PRO A N 1
ATOM 1522 C CA . PRO A 1 192 ? 29.417 -8.676 -26.535 1.00 91.06 192 PRO A CA 1
ATOM 1523 C C . PRO A 1 192 ? 28.047 -7.979 -26.527 1.00 91.06 192 PRO A C 1
ATOM 1525 O O . PRO A 1 192 ? 27.959 -6.747 -26.538 1.00 91.06 192 PRO A O 1
ATOM 1528 N N . LEU A 1 193 ? 26.966 -8.761 -26.470 1.00 87.62 193 LEU A N 1
ATOM 1529 C CA . LEU A 1 193 ? 25.616 -8.206 -26.367 1.00 87.62 193 LEU A CA 1
ATOM 1530 C C . LEU A 1 193 ? 25.476 -7.374 -25.083 1.00 87.62 193 LEU A C 1
ATOM 1532 O O . LEU A 1 193 ? 25.862 -7.825 -24.006 1.00 87.62 193 LEU A O 1
ATOM 1536 N N . GLY A 1 194 ? 24.927 -6.162 -25.208 1.00 86.50 194 GLY A N 1
ATOM 1537 C CA . GLY A 1 194 ? 24.767 -5.232 -24.086 1.00 86.50 194 GLY A CA 1
ATOM 1538 C C . GLY A 1 194 ? 26.059 -4.534 -23.647 1.00 86.50 194 GLY A C 1
ATOM 1539 O O . GLY A 1 194 ? 26.051 -3.811 -22.652 1.00 86.50 194 GLY A O 1
ATOM 1540 N N . ALA A 1 195 ? 27.169 -4.722 -24.366 1.00 90.00 195 ALA A N 1
ATOM 1541 C CA . ALA A 1 195 ? 28.395 -3.990 -24.092 1.00 90.00 195 ALA A CA 1
ATOM 1542 C C . ALA A 1 195 ? 28.298 -2.522 -24.534 1.00 90.00 195 ALA A C 1
ATOM 1544 O O . ALA A 1 195 ? 27.632 -2.170 -25.510 1.00 90.00 195 ALA A O 1
ATOM 1545 N N . GLN A 1 196 ? 29.026 -1.676 -23.811 1.00 91.44 196 GLN A N 1
ATOM 1546 C CA . GLN A 1 196 ? 29.203 -0.263 -24.112 1.00 91.44 196 GLN A CA 1
ATOM 1547 C C . GLN A 1 196 ? 29.864 -0.062 -25.485 1.00 91.44 196 GLN A C 1
ATOM 1549 O O . GLN A 1 196 ? 30.962 -0.562 -25.730 1.00 91.44 196 GLN A O 1
ATOM 1554 N N . ALA A 1 197 ? 29.233 0.733 -26.347 1.00 91.56 197 ALA A N 1
ATOM 1555 C CA . ALA A 1 197 ? 29.736 1.081 -27.676 1.00 91.56 197 ALA A CA 1
ATOM 1556 C C . ALA A 1 197 ? 30.310 2.510 -27.763 1.00 91.56 197 ALA A C 1
ATOM 1558 O O . ALA A 1 197 ? 30.855 2.897 -28.795 1.00 91.56 197 ALA A O 1
ATOM 1559 N N . SER A 1 198 ? 30.215 3.325 -26.709 1.00 92.62 198 SER A N 1
ATOM 1560 C CA . SER A 1 198 ? 30.704 4.706 -26.750 1.00 92.62 198 SER A CA 1
ATOM 1561 C C . SER A 1 198 ? 32.227 4.803 -26.652 1.00 92.62 198 SER A C 1
ATOM 1563 O O . SER A 1 198 ? 32.822 4.502 -25.619 1.00 92.62 198 SER A O 1
ATOM 1565 N N . LEU A 1 199 ? 32.863 5.362 -27.687 1.00 90.44 199 LEU A N 1
ATOM 1566 C CA . LEU A 1 199 ? 34.288 5.725 -27.669 1.00 90.44 199 LEU A CA 1
ATOM 1567 C C . LEU A 1 199 ? 34.613 6.892 -26.714 1.00 90.44 199 LEU A C 1
ATOM 1569 O O . LEU A 1 199 ? 35.783 7.191 -26.482 1.00 90.44 199 LEU A O 1
ATOM 1573 N N . THR A 1 200 ? 33.596 7.539 -26.135 1.00 90.94 200 THR A N 1
ATOM 1574 C CA . THR A 1 200 ? 33.738 8.582 -25.106 1.00 90.94 200 THR A CA 1
ATOM 1575 C C . THR A 1 200 ? 33.307 8.121 -23.711 1.00 90.94 200 THR A C 1
ATOM 1577 O O . THR A 1 200 ? 33.253 8.945 -22.799 1.00 90.94 200 THR A O 1
ATOM 1580 N N . ALA A 1 201 ? 33.024 6.827 -23.519 1.00 90.50 201 ALA A N 1
ATOM 1581 C CA . ALA A 1 201 ? 32.746 6.244 -22.206 1.00 90.50 201 ALA A CA 1
ATOM 1582 C C . ALA A 1 201 ? 33.926 6.425 -21.221 1.00 90.50 201 ALA A C 1
ATOM 1584 O O . ALA A 1 201 ? 35.059 6.690 -21.657 1.00 90.50 201 ALA A O 1
ATOM 1585 N N . PRO A 1 202 ? 33.695 6.282 -19.902 1.00 89.44 202 PRO A N 1
ATOM 1586 C CA . PRO A 1 202 ? 34.758 6.145 -18.904 1.00 89.44 202 PRO A CA 1
ATOM 1587 C C . PRO A 1 202 ? 35.787 5.065 -19.284 1.00 89.44 202 PRO A C 1
ATOM 1589 O O . PRO A 1 202 ? 35.469 4.110 -19.985 1.00 89.44 202 PRO A O 1
ATOM 1592 N N . GLU A 1 203 ? 37.047 5.243 -18.879 1.00 89.12 203 GLU A N 1
ATOM 1593 C CA . GLU A 1 203 ? 38.181 4.442 -19.376 1.00 89.12 203 GLU A CA 1
ATOM 1594 C C . GLU A 1 203 ? 38.057 2.936 -19.086 1.00 89.12 203 GLU A C 1
ATOM 1596 O O . GLU A 1 203 ? 38.479 2.118 -19.896 1.00 89.12 203 GLU A O 1
ATOM 1601 N N . ASP A 1 204 ? 37.415 2.577 -17.977 1.00 89.50 204 ASP A N 1
ATOM 1602 C CA . ASP A 1 204 ? 37.140 1.203 -17.545 1.00 89.50 204 ASP A CA 1
ATOM 1603 C C . ASP A 1 204 ? 36.105 0.469 -18.413 1.00 89.50 204 ASP A C 1
ATOM 1605 O O . ASP A 1 204 ? 36.123 -0.758 -18.502 1.00 89.50 204 ASP A O 1
ATOM 1609 N N . THR A 1 205 ? 35.209 1.211 -19.062 1.00 87.50 205 THR A N 1
ATOM 1610 C CA . THR A 1 205 ? 34.091 0.680 -19.857 1.00 87.50 205 THR A CA 1
ATOM 1611 C C . THR A 1 205 ? 34.203 1.015 -21.343 1.00 87.50 205 THR A C 1
ATOM 1613 O O . THR A 1 205 ? 33.378 0.571 -22.143 1.00 87.50 205 THR A O 1
ATOM 1616 N N . ARG A 1 206 ? 35.223 1.784 -21.740 1.00 90.75 206 ARG A N 1
ATOM 1617 C CA . ARG A 1 206 ? 35.427 2.229 -23.120 1.00 90.75 206 ARG A CA 1
ATOM 1618 C C . ARG A 1 206 ? 35.911 1.080 -24.012 1.00 90.75 206 ARG A C 1
ATOM 1620 O O . ARG A 1 206 ? 36.931 0.458 -23.711 1.00 90.75 206 ARG A O 1
ATOM 1627 N N . PRO A 1 207 ? 35.258 0.832 -25.160 1.00 88.81 207 PRO A N 1
ATOM 1628 C CA . PRO A 1 207 ? 35.726 -0.161 -26.110 1.00 88.81 207 PRO A CA 1
ATOM 1629 C C . PRO A 1 207 ? 37.043 0.277 -26.764 1.00 88.81 207 PRO A C 1
ATOM 1631 O O . PRO A 1 207 ? 37.235 1.438 -27.121 1.00 88.81 207 PRO A O 1
ATOM 1634 N N . THR A 1 208 ? 37.954 -0.680 -26.949 1.00 87.44 208 THR A N 1
ATOM 1635 C CA . THR A 1 208 ? 39.297 -0.442 -27.509 1.00 87.44 208 THR A CA 1
ATOM 1636 C C . THR A 1 208 ? 39.564 -1.168 -28.829 1.00 87.44 208 THR A C 1
ATOM 1638 O O . THR A 1 208 ? 40.588 -0.904 -29.460 1.00 87.44 208 THR A O 1
ATOM 1641 N N . HIS A 1 209 ? 38.660 -2.047 -29.264 1.00 85.75 209 HIS A N 1
ATOM 1642 C CA . HIS A 1 209 ? 38.847 -2.992 -30.375 1.00 85.75 209 HIS A CA 1
ATOM 1643 C C . HIS A 1 209 ? 38.394 -2.459 -31.743 1.00 85.75 209 HIS A C 1
ATOM 1645 O O . HIS A 1 209 ? 38.712 -3.078 -32.751 1.00 85.75 209 HIS A O 1
ATOM 1651 N N . PHE A 1 210 ? 37.719 -1.307 -31.798 1.00 88.94 210 PHE A N 1
ATOM 1652 C CA . PHE A 1 210 ? 37.394 -0.617 -33.050 1.00 88.94 210 PHE A CA 1
ATOM 1653 C C . PHE A 1 210 ? 37.775 0.865 -32.986 1.00 88.94 210 PHE A C 1
ATOM 1655 O O . PHE A 1 210 ? 38.073 1.408 -31.912 1.00 88.94 210 PHE A O 1
ATOM 1662 N N . ARG A 1 211 ? 37.803 1.523 -34.147 1.00 89.00 211 ARG A N 1
ATOM 1663 C CA . ARG A 1 211 ? 37.997 2.971 -34.302 1.00 89.00 211 ARG A CA 1
ATOM 1664 C C . ARG A 1 211 ? 37.003 3.481 -35.326 1.00 89.00 211 ARG A C 1
ATOM 1666 O O . ARG A 1 211 ? 36.692 2.767 -36.257 1.00 89.00 211 ARG A O 1
ATOM 1673 N N . VAL A 1 212 ? 36.538 4.714 -35.176 1.00 89.12 212 VAL A N 1
ATOM 1674 C CA . VAL A 1 212 ? 35.638 5.327 -36.159 1.00 89.12 212 VAL A CA 1
ATOM 1675 C C . VAL A 1 212 ? 36.432 6.329 -36.984 1.00 89.12 212 VAL A C 1
ATOM 1677 O O . VAL A 1 212 ? 37.108 7.205 -36.435 1.00 89.12 212 VAL A O 1
ATOM 1680 N N . ARG A 1 213 ? 36.371 6.191 -38.306 1.00 90.06 213 ARG A N 1
ATOM 1681 C CA . ARG A 1 213 ? 37.082 7.028 -39.272 1.00 90.06 213 ARG A CA 1
ATOM 1682 C C . ARG A 1 213 ? 36.115 7.629 -40.285 1.00 90.06 213 ARG A C 1
ATOM 1684 O O . ARG A 1 213 ? 35.035 7.102 -40.518 1.00 90.06 213 ARG A O 1
ATOM 1691 N N . GLN A 1 214 ? 36.519 8.734 -40.897 1.00 89.19 214 GLN A N 1
ATOM 1692 C CA . GLN A 1 214 ? 35.835 9.337 -42.035 1.00 89.19 214 GLN A CA 1
ATOM 1693 C C . GLN A 1 214 ? 36.876 9.738 -43.080 1.00 89.19 214 GLN A C 1
ATOM 1695 O O . GLN A 1 214 ? 37.776 10.530 -42.780 1.00 89.19 214 GLN A O 1
ATOM 1700 N N . GLY A 1 215 ? 36.779 9.179 -44.291 1.00 87.19 215 GLY A N 1
ATOM 1701 C CA . GLY A 1 215 ? 37.741 9.440 -45.364 1.00 87.19 215 GLY A CA 1
ATOM 1702 C C . GLY A 1 215 ? 39.171 9.067 -44.960 1.00 87.19 215 GLY A C 1
ATOM 1703 O O . GLY A 1 215 ? 40.105 9.829 -45.209 1.00 87.19 215 GLY A O 1
ATOM 1704 N N . GLY A 1 216 ? 39.337 7.949 -44.244 1.00 86.12 216 GLY A N 1
ATOM 1705 C CA . GLY A 1 216 ? 40.625 7.484 -43.719 1.00 86.12 216 GLY A CA 1
ATOM 1706 C C . GLY A 1 216 ? 41.169 8.209 -42.476 1.00 86.12 216 GLY A C 1
ATOM 1707 O O . GLY A 1 216 ? 42.180 7.765 -41.927 1.00 86.12 216 GLY A O 1
ATOM 1708 N N . ARG A 1 217 ? 40.526 9.281 -41.980 1.00 90.81 217 ARG A N 1
ATOM 1709 C CA . ARG A 1 217 ? 40.936 9.990 -40.749 1.00 90.81 217 ARG A CA 1
ATOM 1710 C C . ARG A 1 217 ? 40.130 9.524 -39.540 1.00 90.81 217 ARG A C 1
ATOM 1712 O O . ARG A 1 217 ? 38.908 9.564 -39.570 1.00 90.81 217 ARG A O 1
ATOM 1719 N N . GLU A 1 218 ? 40.809 9.170 -38.451 1.00 88.94 218 GLU A N 1
ATOM 1720 C CA . GLU A 1 218 ? 40.162 8.860 -37.168 1.00 88.94 218 GLU A CA 1
ATOM 1721 C C . GLU A 1 218 ? 39.456 10.087 -36.575 1.00 88.94 218 GLU A C 1
ATOM 1723 O O . GLU A 1 218 ? 40.037 11.176 -36.479 1.00 88.94 218 GLU A O 1
ATOM 1728 N N . LEU A 1 219 ? 38.189 9.901 -36.203 1.00 89.56 219 LEU A N 1
ATOM 1729 C CA . LEU A 1 219 ? 37.359 10.934 -35.597 1.00 89.56 219 LEU A CA 1
ATOM 1730 C C . LEU A 1 219 ? 37.639 11.031 -34.097 1.00 89.56 219 LEU A C 1
ATOM 1732 O O . LEU A 1 219 ? 37.770 10.027 -33.396 1.00 89.56 219 LEU A O 1
ATOM 1736 N N . ARG A 1 220 ? 37.681 12.258 -33.576 1.00 86.94 220 ARG A N 1
ATOM 1737 C CA . ARG A 1 220 ? 37.672 12.510 -32.130 1.00 86.94 220 ARG A CA 1
ATOM 1738 C C . ARG A 1 220 ? 36.251 12.412 -31.592 1.00 86.94 220 ARG A C 1
ATOM 1740 O O . ARG A 1 220 ? 35.294 12.628 -32.327 1.00 86.94 220 ARG A O 1
ATOM 1747 N N . GLY A 1 221 ? 36.114 12.184 -30.285 1.00 82.94 221 GLY A N 1
ATOM 1748 C CA . GLY A 1 221 ? 34.810 12.054 -29.624 1.00 82.94 221 GLY A CA 1
ATOM 1749 C C . GLY A 1 221 ? 33.812 13.172 -29.951 1.00 82.94 221 GLY A C 1
ATOM 1750 O O . GLY A 1 221 ? 32.640 12.897 -30.149 1.00 82.94 221 GLY A O 1
ATOM 1751 N N . GLU A 1 222 ? 34.266 14.420 -30.081 1.00 83.06 222 GLU A N 1
ATOM 1752 C CA . GLU A 1 222 ? 33.395 15.564 -30.410 1.00 83.06 222 GLU A CA 1
ATOM 1753 C C . GLU A 1 222 ? 32.958 15.624 -31.881 1.00 83.06 222 GLU A C 1
ATOM 1755 O O . GLU A 1 222 ? 31.978 16.289 -32.211 1.00 83.06 222 GLU A O 1
ATOM 1760 N N . GLU A 1 223 ? 33.690 14.948 -32.767 1.00 86.12 223 GLU A N 1
ATOM 1761 C CA . GLU A 1 223 ? 33.432 14.909 -34.211 1.00 86.12 223 GLU A CA 1
ATOM 1762 C C . GLU A 1 223 ? 32.470 13.775 -34.591 1.00 86.12 223 GLU A C 1
ATOM 1764 O O . GLU A 1 223 ? 31.915 13.768 -35.691 1.00 86.12 223 GLU A O 1
ATOM 1769 N N . MET A 1 224 ? 32.266 12.828 -33.676 1.00 87.31 224 MET A N 1
ATOM 1770 C CA . MET A 1 224 ? 31.423 11.660 -33.873 1.00 87.31 224 MET A CA 1
ATOM 1771 C C . MET A 1 224 ? 29.953 12.049 -34.125 1.00 87.31 224 MET A C 1
ATOM 1773 O O . MET A 1 224 ? 29.420 12.937 -33.445 1.00 87.31 224 MET A O 1
ATOM 1777 N N . PRO A 1 225 ? 29.254 11.358 -35.045 1.00 86.75 225 PRO A N 1
ATOM 1778 C CA . PRO A 1 225 ? 27.861 11.657 -35.382 1.00 86.75 225 PRO A CA 1
ATOM 1779 C C . PRO A 1 225 ? 26.915 11.679 -34.181 1.00 86.75 225 PRO A C 1
ATOM 1781 O O . PRO A 1 225 ? 26.135 12.616 -34.032 1.00 86.75 225 PRO A O 1
ATOM 1784 N N . VAL A 1 226 ? 27.010 10.683 -33.295 1.00 87.44 226 VAL A N 1
ATOM 1785 C CA . VAL A 1 226 ? 26.103 10.552 -32.145 1.00 87.44 226 VAL A CA 1
ATOM 1786 C C . VAL A 1 226 ? 26.343 11.639 -31.089 1.00 87.44 226 VAL A C 1
ATOM 1788 O O . VAL A 1 226 ? 25.382 12.174 -30.549 1.00 87.44 226 VAL A O 1
ATOM 1791 N N . GLN A 1 227 ? 27.587 12.073 -30.870 1.00 87.44 227 GLN A N 1
ATOM 1792 C CA . GLN A 1 227 ? 27.922 13.184 -29.971 1.00 87.44 227 GLN A CA 1
ATOM 1793 C C . GLN A 1 227 ? 27.455 14.532 -30.535 1.00 87.44 227 GLN A C 1
ATOM 1795 O O . GLN A 1 227 ? 26.994 15.391 -29.784 1.00 87.44 227 GLN A O 1
ATOM 1800 N N . ARG A 1 228 ? 27.532 14.725 -31.857 1.00 87.56 228 ARG A N 1
ATOM 1801 C CA . ARG A 1 228 ? 26.984 15.916 -32.526 1.00 87.56 228 ARG A CA 1
ATOM 1802 C C . ARG A 1 228 ? 25.459 15.954 -32.431 1.00 87.56 228 ARG A C 1
ATOM 1804 O O . ARG A 1 228 ? 24.905 16.986 -32.050 1.00 87.56 228 ARG A O 1
ATOM 1811 N N . ALA A 1 229 ? 24.805 14.825 -32.701 1.00 86.44 229 ALA A N 1
ATOM 1812 C CA . ALA A 1 229 ? 23.359 14.674 -32.570 1.00 86.44 229 ALA A CA 1
ATOM 1813 C C . ALA A 1 229 ? 22.881 14.932 -31.134 1.00 86.44 229 ALA A C 1
ATOM 1815 O O . ALA A 1 229 ? 21.933 15.689 -30.933 1.00 86.44 229 ALA A O 1
ATOM 1816 N N . ALA A 1 230 ? 23.577 14.392 -30.130 1.00 83.69 230 ALA A N 1
ATOM 1817 C CA . ALA A 1 230 ? 23.228 14.582 -28.724 1.00 83.69 230 ALA A CA 1
ATOM 1818 C C . ALA A 1 230 ? 23.355 16.051 -28.259 1.00 83.69 230 ALA A C 1
ATOM 1820 O O . ALA A 1 230 ? 22.598 16.502 -27.403 1.00 83.69 230 ALA A O 1
ATOM 1821 N N . ARG A 1 231 ? 24.232 16.843 -28.894 1.00 83.38 231 ARG A N 1
ATOM 1822 C CA . ARG A 1 231 ? 24.341 18.305 -28.703 1.00 83.38 231 ARG A CA 1
ATOM 1823 C C . ARG A 1 231 ? 23.319 19.113 -29.526 1.00 83.38 231 ARG A C 1
ATOM 1825 O O . ARG A 1 231 ? 23.443 20.332 -29.626 1.00 83.38 231 ARG A O 1
ATOM 1832 N N . GLY A 1 232 ? 22.337 18.457 -30.147 1.00 83.75 232 GLY A N 1
ATOM 1833 C CA . GLY A 1 232 ? 21.292 19.091 -30.955 1.00 83.75 232 GLY A CA 1
ATOM 1834 C C . GLY A 1 232 ? 21.713 19.466 -32.379 1.00 83.75 232 GLY A C 1
ATOM 1835 O O . GLY A 1 232 ? 20.990 20.197 -33.051 1.00 83.75 232 GLY A O 1
ATOM 1836 N N . THR A 1 233 ? 22.868 18.995 -32.859 1.00 87.50 233 THR A N 1
ATOM 1837 C CA . THR A 1 233 ? 23.276 19.206 -34.255 1.00 87.50 233 THR A CA 1
ATOM 1838 C C . THR A 1 233 ? 22.737 18.083 -35.125 1.00 87.50 233 THR A C 1
ATOM 1840 O O . THR A 1 233 ? 23.125 16.931 -34.955 1.00 87.50 233 THR A O 1
ATOM 1843 N N . GLU A 1 234 ? 21.884 18.410 -36.091 1.00 86.69 234 GLU A N 1
ATOM 1844 C CA . GLU A 1 234 ? 21.407 17.424 -37.058 1.00 86.69 234 GLU A CA 1
ATOM 1845 C C . GLU A 1 234 ? 22.573 16.899 -37.918 1.00 86.69 234 GLU A C 1
ATOM 1847 O O . GLU A 1 234 ? 23.380 17.671 -38.444 1.00 86.69 234 GLU A O 1
ATOM 1852 N N . VAL A 1 235 ? 22.677 15.574 -38.045 1.00 86.44 235 VAL A N 1
ATOM 1853 C CA . VAL A 1 235 ? 23.680 14.898 -38.876 1.00 86.44 235 VAL A CA 1
ATOM 1854 C C . VAL A 1 235 ? 22.942 14.085 -39.936 1.00 86.44 235 VAL A C 1
ATOM 1856 O O . VAL A 1 235 ? 22.163 13.198 -39.599 1.00 86.44 235 VAL A O 1
ATOM 1859 N N . ARG A 1 236 ? 23.171 14.402 -41.212 1.00 86.62 236 ARG A N 1
ATOM 1860 C CA . ARG A 1 236 ? 22.610 13.696 -42.374 1.00 86.62 236 ARG A CA 1
ATOM 1861 C C . ARG A 1 236 ? 23.735 13.251 -43.297 1.00 86.62 236 ARG A C 1
ATOM 1863 O O . ARG A 1 236 ? 24.787 13.889 -43.297 1.00 86.62 236 ARG A O 1
ATOM 1870 N N . ASP A 1 237 ? 23.486 12.181 -44.052 1.00 85.50 237 ASP A N 1
ATOM 1871 C CA . ASP A 1 237 ? 24.365 11.679 -45.119 1.00 85.50 237 ASP A CA 1
ATOM 1872 C C . ASP A 1 237 ? 25.833 11.555 -44.675 1.00 85.50 237 ASP A C 1
ATOM 1874 O O . ASP A 1 237 ? 26.757 12.035 -45.332 1.00 85.50 237 ASP A O 1
ATOM 1878 N N . PHE A 1 238 ? 26.037 10.979 -43.487 1.00 83.06 238 PHE A N 1
ATOM 1879 C CA . PHE A 1 238 ? 27.347 10.881 -42.856 1.00 83.06 238 PHE A CA 1
ATOM 1880 C C . PHE A 1 238 ? 27.833 9.436 -42.860 1.00 83.06 238 PHE A C 1
ATOM 1882 O O . PHE A 1 238 ? 27.357 8.614 -42.077 1.00 83.06 238 PHE A O 1
ATOM 1889 N N . ASP A 1 239 ? 28.824 9.163 -43.701 1.00 85.50 239 ASP A N 1
ATOM 1890 C CA . ASP A 1 239 ? 29.462 7.855 -43.782 1.00 85.50 239 ASP A CA 1
ATOM 1891 C C . ASP A 1 239 ? 30.648 7.763 -42.819 1.00 85.50 239 ASP A C 1
ATOM 1893 O O . ASP A 1 239 ? 31.476 8.678 -42.717 1.00 85.50 239 ASP A O 1
ATOM 1897 N N . ILE A 1 240 ? 30.719 6.632 -42.119 1.00 85.69 240 ILE A N 1
ATOM 1898 C CA . ILE A 1 240 ? 31.830 6.261 -41.248 1.00 85.69 240 ILE A CA 1
ATOM 1899 C C . ILE A 1 240 ? 32.409 4.916 -41.660 1.00 85.69 240 ILE A C 1
ATOM 1901 O O . ILE A 1 240 ? 31.705 4.014 -42.105 1.00 85.69 240 ILE A O 1
ATOM 1905 N N . GLU A 1 241 ? 33.707 4.789 -41.449 1.00 85.81 241 GLU A N 1
ATOM 1906 C CA . GLU A 1 241 ? 34.473 3.557 -41.565 1.00 85.81 241 GLU A CA 1
ATOM 1907 C C . GLU A 1 241 ? 34.783 3.063 -40.145 1.00 85.81 241 GLU A C 1
ATOM 1909 O O . GLU A 1 241 ? 35.138 3.870 -39.277 1.00 85.81 241 GLU A O 1
ATOM 1914 N N . ILE A 1 242 ? 34.639 1.757 -39.907 1.00 82.69 242 ILE A N 1
ATOM 1915 C CA . ILE A 1 242 ? 34.927 1.101 -38.621 1.00 82.69 242 ILE A CA 1
ATOM 1916 C C . ILE A 1 242 ? 36.053 0.085 -38.798 1.00 82.69 242 ILE A C 1
ATOM 1918 O O . ILE A 1 242 ? 36.000 -0.654 -39.807 1.00 82.69 242 ILE A O 1
#

Foldseek 3Di:
DPPPVVVVVVVVVVVVVVVVVVVCQQPDCWWKWKAFLVQATQDGHPNNCVQQVDDCVRGGRDHPVVVQFFDPVCVVVVVVQVVCCVVPNCQWDWDWGWTAHPVRDIFIKIKIKHFDADPVRRTGMIMIIIDGCPVVVVVVVVVVVVVVVVVVVVVVVLVVQQPDCDWDWDQPDLQSLFIAIHPNVCVVQVHDHRAGPQCNHDPVRHDDSDFKDDPPHTDDSCRDQVNCVSVVHDDPPGDIDD

pLDDT: mean 87.83, std 10.11, range [47.53, 97.44]